Protein AF-A0A8B9QKL8-F1 (afdb_monomer_lite)

Organism: Apteryx owenii (NCBI:txid8824)

pLDDT: mean 83.06, std 21.08, range [29.33, 98.44]

Foldseek 3Di:
DDPVVVVVVVVVVVPDDDDDDPPPDDPPPPPPDADDQADLVLLLVVLLVVLVVVDDPVLSVVLVVLSVCCNVPLVVVLSVVVNVVCVVCVVDHFDDRNHNVRNVVSSQVSCVVVVHDGRVNCVRPSVVVVVQCQEAEDEDDDPVDPWDWDEDPDQNHKTWYWYDDPPDIDIDIHHNDVVVRVVVVVVVVLVVVQVVCVVVVHDRD

Sequence (205 aa):
PDSALLAKDWERRERSPGPSAARSRPFVYFCTSRLPIPKLEHTLKRYLAAQEPLLDDKQYRNTKRIAKEFEKGAGKRLHRELVELDEKNTHTSYISGNGFDRHLFALKHLAVSRGEPMPDFFLDTAYQKINHNIISTSTLQSPAVNLGGFGPVVSDGFGIGYHVSDNWLGCNATSYLDEELQEFLRCLEYSLNDIFDILEGRPLM

InterPro domains:
  IPR000542 Acyltransferase ChoActase/COT/CPT [PTHR22589] (96-199)
  IPR023213 Chloramphenicol acetyltransferase-like domain superfamily [G3DSA:3.30.559.10] (34-93)
  IPR023213 Chloramphenicol acetyltransferase-like domain superfamily [G3DSA:3.30.559.10] (94-203)
  IPR039551 Choline/Carnitine o-acyltransferase, domain 1 and 2 [PF00755] (95-189)

Secondary structure (DSSP, 8-state):
--HHHHHHHHHHHHT----------------PPPPPPPPHHHHHHHHHHHHTTTS-HHHHHHHHHHHHHHHHTHHHHHHHHHHHHHHH-TT-----TT-SHHHHHHHHHHHHHTTPPPPHHHHSHHHHHHT--SEEEEE---TT-S------SSTT-EEEEEEE-SS-EEEEEEES-HHHHHHHHHHHHHHHHHHHHHHTTPPP-

Structure (mmCIF, N/CA/C/O backbone):
data_AF-A0A8B9QKL8-F1
#
_entry.id   AF-A0A8B9QKL8-F1
#
loop_
_atom_site.group_PDB
_atom_site.id
_atom_site.type_symbol
_atom_site.label_atom_id
_atom_site.label_alt_id
_atom_site.label_comp_id
_atom_site.label_asym_id
_atom_site.label_entity_id
_atom_site.label_seq_id
_atom_site.pdbx_PDB_ins_code
_atom_site.Cartn_x
_atom_site.Cartn_y
_atom_site.Cartn_z
_atom_site.occupancy
_atom_site.B_iso_or_equiv
_atom_site.auth_seq_id
_atom_site.auth_comp_id
_atom_site.auth_asym_id
_atom_site.auth_atom_id
_atom_site.pdbx_PDB_model_num
ATOM 1 N N . PRO A 1 1 ? -35.217 -2.868 -10.648 1.00 39.19 1 PRO A N 1
ATOM 2 C CA . PRO A 1 1 ? -35.068 -2.353 -12.030 1.00 39.19 1 PRO A CA 1
ATOM 3 C C . PRO A 1 1 ? -33.882 -3.046 -12.702 1.00 39.19 1 PRO A C 1
ATOM 5 O O . PRO A 1 1 ? -32.788 -3.057 -12.151 1.00 39.19 1 PRO A O 1
ATOM 8 N N . ASP A 1 2 ? -34.173 -3.740 -13.793 1.00 34.69 2 ASP A N 1
ATOM 9 C CA . ASP A 1 2 ? -33.438 -4.904 -14.286 1.00 34.69 2 ASP A CA 1
ATOM 10 C C . ASP A 1 2 ? -32.097 -4.534 -14.952 1.00 34.69 2 ASP A C 1
ATOM 12 O O . ASP A 1 2 ? -32.063 -3.808 -15.949 1.00 34.69 2 ASP A O 1
ATOM 16 N N . SER A 1 3 ? -30.982 -5.024 -14.400 1.00 38.81 3 SER A N 1
ATOM 17 C CA . SER A 1 3 ? -29.610 -4.763 -14.873 1.00 38.81 3 SER A CA 1
ATOM 18 C C . SER A 1 3 ? -29.361 -5.269 -16.300 1.00 38.81 3 SER A C 1
ATOM 20 O O . SER A 1 3 ? -28.455 -4.787 -16.980 1.00 38.81 3 SER A O 1
ATOM 22 N N . ALA A 1 4 ? -30.210 -6.176 -16.788 1.00 36.94 4 ALA A N 1
ATOM 23 C CA . ALA A 1 4 ? -30.169 -6.695 -18.149 1.00 36.94 4 ALA A CA 1
ATOM 24 C C . ALA A 1 4 ? -30.621 -5.679 -19.220 1.00 36.94 4 ALA A C 1
ATOM 26 O O . ALA A 1 4 ? -30.232 -5.809 -20.383 1.00 36.94 4 ALA A O 1
ATOM 27 N N . LEU A 1 5 ? -31.414 -4.660 -18.859 1.00 39.31 5 LEU A N 1
ATOM 28 C CA . LEU A 1 5 ? -31.863 -3.625 -19.804 1.00 39.31 5 LEU A CA 1
ATOM 29 C C . LEU A 1 5 ? -30.766 -2.587 -20.086 1.00 39.31 5 LEU A C 1
ATOM 31 O O . LEU A 1 5 ? -30.599 -2.166 -21.227 1.00 39.31 5 LEU A O 1
ATOM 35 N N . LEU A 1 6 ? -29.961 -2.245 -19.075 1.00 40.38 6 LEU A N 1
ATOM 36 C CA . LEU A 1 6 ? -28.865 -1.274 -19.199 1.00 40.38 6 LEU A CA 1
ATOM 37 C C . LEU A 1 6 ? -27.708 -1.789 -20.069 1.00 40.38 6 LEU A C 1
ATOM 39 O O . LEU A 1 6 ? -27.120 -1.013 -20.818 1.00 40.38 6 LEU A O 1
ATOM 43 N N . ALA A 1 7 ? -27.411 -3.091 -20.012 1.00 41.31 7 ALA A N 1
ATOM 44 C CA . ALA A 1 7 ? -26.371 -3.703 -20.841 1.00 41.31 7 ALA A CA 1
ATOM 45 C C . ALA A 1 7 ? -26.756 -3.733 -22.333 1.00 41.31 7 ALA A C 1
ATOM 47 O O . ALA A 1 7 ? -25.928 -3.465 -23.201 1.00 41.31 7 ALA A O 1
ATOM 48 N N . LYS A 1 8 ? -28.037 -3.979 -22.640 1.00 34.59 8 LYS A N 1
ATOM 49 C CA . LYS A 1 8 ? -28.540 -4.031 -24.024 1.00 34.59 8 LYS A CA 1
ATOM 50 C C . LYS A 1 8 ? -28.665 -2.655 -24.682 1.00 34.59 8 LYS A C 1
ATOM 52 O O . LYS A 1 8 ? -28.553 -2.553 -25.903 1.00 34.59 8 LYS A O 1
ATOM 57 N N . ASP A 1 9 ? -28.887 -1.603 -23.896 1.00 38.81 9 ASP A N 1
ATOM 58 C CA . ASP A 1 9 ? -28.896 -0.223 -24.397 1.00 38.81 9 ASP A CA 1
ATOM 59 C C . ASP A 1 9 ? -27.487 0.307 -24.707 1.00 38.81 9 ASP A C 1
ATOM 61 O O . ASP A 1 9 ? -27.338 1.170 -25.576 1.00 38.81 9 ASP A O 1
ATOM 65 N N . TRP A 1 10 ? -26.457 -0.239 -24.051 1.00 38.94 10 TRP A N 1
ATOM 66 C CA . TRP A 1 10 ? -25.050 0.064 -24.328 1.00 38.94 10 TRP A CA 1
ATOM 67 C C . TRP A 1 10 ? -24.604 -0.466 -25.696 1.00 38.94 10 TRP A C 1
ATOM 69 O O . TRP A 1 10 ? -24.141 0.309 -26.532 1.00 38.94 10 TRP A O 1
ATOM 79 N N . GLU A 1 11 ? -24.836 -1.750 -25.981 1.00 38.47 11 GLU A N 1
ATOM 80 C CA . GLU A 1 11 ? -24.436 -2.370 -27.259 1.00 38.47 11 GLU A CA 1
ATOM 81 C C . GLU A 1 11 ? -25.140 -1.750 -28.478 1.00 38.47 11 GLU A C 1
ATOM 83 O O . GLU A 1 11 ? -24.593 -1.718 -29.583 1.00 38.47 11 GLU A O 1
ATOM 88 N N . ARG A 1 12 ? -26.357 -1.220 -28.296 1.00 34.47 12 ARG A N 1
ATOM 89 C CA . ARG A 1 12 ? -27.145 -0.630 -29.388 1.00 34.47 12 ARG A CA 1
ATOM 90 C C . ARG A 1 12 ? -26.611 0.736 -29.843 1.00 34.47 12 ARG A C 1
ATOM 92 O O . ARG A 1 12 ? -26.856 1.122 -30.985 1.00 34.47 12 ARG A O 1
ATOM 99 N N . ARG A 1 13 ? -25.882 1.466 -28.986 1.00 41.69 13 ARG A N 1
ATOM 100 C CA . ARG A 1 13 ? -25.367 2.815 -29.296 1.00 41.69 13 ARG A CA 1
ATOM 101 C C . ARG A 1 13 ? -24.046 2.819 -30.064 1.00 41.69 13 ARG A C 1
ATOM 103 O O . ARG A 1 13 ? -23.810 3.778 -30.791 1.00 41.69 13 ARG A O 1
ATOM 110 N N . GLU A 1 14 ? -23.234 1.767 -29.977 1.00 42.69 14 GLU A N 1
ATOM 111 C CA . GLU A 1 14 ? -21.942 1.713 -30.687 1.00 42.69 14 GLU A CA 1
ATOM 112 C C . GLU A 1 14 ? -22.047 1.306 -32.166 1.00 42.69 14 GLU A C 1
ATOM 114 O O . GLU A 1 14 ? -21.119 1.528 -32.937 1.00 42.69 14 GLU A O 1
ATOM 119 N N . ARG A 1 15 ? -23.185 0.758 -32.614 1.00 33.12 15 ARG A N 1
ATOM 120 C CA . ARG A 1 15 ? -23.344 0.247 -33.993 1.00 33.12 15 ARG A CA 1
ATOM 121 C C . ARG A 1 15 ? -23.910 1.230 -35.020 1.00 33.12 15 ARG A C 1
ATOM 123 O O . ARG A 1 15 ? -24.216 0.810 -36.131 1.00 33.12 15 ARG A O 1
ATOM 130 N N . SER A 1 16 ? -24.069 2.511 -34.698 1.00 29.33 16 SER A N 1
ATOM 131 C CA . SER A 1 16 ? -24.614 3.486 -35.659 1.00 29.33 16 SER A CA 1
ATOM 132 C C . SER A 1 16 ? -23.506 4.381 -36.230 1.00 29.33 16 SER A C 1
ATOM 134 O O . SER A 1 16 ? -23.050 5.276 -35.519 1.00 29.33 16 SER A O 1
ATOM 136 N N . PRO A 1 17 ? -23.070 4.200 -37.493 1.00 41.53 17 PRO A N 1
ATOM 137 C CA . PRO A 1 17 ? -22.130 5.115 -38.124 1.00 41.53 17 PRO A CA 1
ATOM 138 C C . PRO A 1 17 ? -22.898 6.304 -38.723 1.00 41.53 17 PRO A C 1
ATOM 140 O O . PRO A 1 17 ? -23.746 6.134 -39.598 1.00 41.53 17 PRO A O 1
ATOM 143 N N . GLY A 1 18 ? -22.607 7.520 -38.259 1.00 33.25 18 GLY A N 1
ATOM 144 C CA . GLY A 1 18 ? -23.146 8.766 -38.815 1.00 33.25 18 GLY A CA 1
ATOM 145 C C . GLY A 1 18 ? -22.207 9.951 -38.546 1.00 33.25 18 GLY A C 1
ATOM 146 O O . GLY A 1 18 ? -21.583 9.981 -37.485 1.00 33.25 18 GLY A O 1
ATOM 147 N N . PRO A 1 19 ? -22.039 10.896 -39.494 1.00 40.03 19 PRO A N 1
ATOM 148 C CA . PRO A 1 19 ? -20.842 11.730 -39.571 1.00 40.03 19 PRO A CA 1
ATOM 149 C C . PRO A 1 19 ? -20.922 13.034 -38.760 1.00 40.03 19 PRO A C 1
ATOM 151 O O . PRO A 1 19 ? -21.984 13.624 -38.603 1.00 40.03 19 PRO A O 1
ATOM 154 N N . SER A 1 20 ? -19.736 13.511 -38.360 1.00 42.94 20 SER A N 1
ATOM 155 C CA . SER A 1 20 ? -19.356 14.918 -38.138 1.00 42.94 20 SER A CA 1
ATOM 156 C C . SER A 1 20 ? -20.244 15.785 -37.230 1.00 42.94 20 SER A C 1
ATOM 158 O O . SER A 1 20 ? -21.180 16.440 -37.679 1.00 42.94 20 SER A O 1
ATOM 160 N N . ALA A 1 21 ? -19.839 15.901 -35.961 1.00 32.84 21 ALA A N 1
ATOM 161 C CA . ALA A 1 21 ? -19.767 17.178 -35.241 1.00 32.84 21 ALA A CA 1
ATOM 162 C C . ALA A 1 21 ? -19.044 16.951 -33.905 1.00 32.84 21 ALA A C 1
ATOM 164 O O . ALA A 1 21 ? -19.642 16.512 -32.921 1.00 32.84 21 ALA A O 1
ATOM 165 N N . ALA A 1 22 ? -17.748 17.264 -33.859 1.00 39.09 22 ALA A N 1
ATOM 166 C CA . ALA A 1 22 ? -16.988 17.337 -32.618 1.00 39.09 22 ALA A CA 1
ATOM 167 C C . ALA A 1 22 ? -17.506 18.514 -31.771 1.00 39.09 22 ALA A C 1
ATOM 169 O O . ALA A 1 22 ? -16.980 19.622 -31.817 1.00 39.09 22 ALA A O 1
ATOM 170 N N . ARG A 1 23 ? -18.574 18.288 -30.999 1.00 32.88 23 ARG A N 1
ATOM 171 C CA . ARG A 1 23 ? -18.867 19.122 -29.833 1.00 32.88 23 ARG A CA 1
ATOM 172 C C . ARG A 1 23 ? -17.973 18.631 -28.711 1.00 32.88 23 ARG A C 1
ATOM 174 O O . ARG A 1 23 ? -18.204 17.554 -28.165 1.00 32.88 23 ARG A O 1
ATOM 181 N N . SER A 1 24 ? -16.963 19.431 -28.393 1.00 43.09 24 SER A N 1
ATOM 182 C CA . SER A 1 24 ? -16.159 19.349 -27.180 1.00 43.09 24 SER A CA 1
ATOM 183 C C . SER A 1 24 ? -17.091 19.278 -25.972 1.00 43.09 24 SER A C 1
ATOM 185 O O . SER A 1 24 ? -17.612 20.280 -25.485 1.00 43.09 24 SER A O 1
ATOM 187 N N . ARG A 1 25 ? -17.354 18.055 -25.513 1.00 33.06 25 ARG A N 1
ATOM 188 C CA . ARG A 1 25 ? -17.958 17.833 -24.209 1.00 33.06 25 ARG A CA 1
ATOM 189 C C . ARG A 1 25 ? -16.842 18.056 -23.191 1.00 33.06 25 ARG A C 1
ATOM 191 O O . ARG A 1 25 ? -15.800 17.415 -23.331 1.00 33.06 25 ARG A O 1
ATOM 198 N N . PRO A 1 26 ? -17.010 18.960 -22.210 1.00 33.16 26 PRO A N 1
ATOM 199 C CA . PRO A 1 26 ? -16.051 19.063 -21.123 1.00 33.16 26 PRO A CA 1
ATOM 200 C C . PRO A 1 26 ? -15.908 17.686 -20.474 1.00 33.16 26 PRO A C 1
ATOM 202 O O . PRO A 1 26 ? -16.857 16.897 -20.468 1.00 33.16 26 PRO A O 1
ATOM 205 N N . PHE A 1 27 ? -14.711 17.398 -19.973 1.00 34.62 27 PHE A N 1
ATOM 206 C CA . PHE A 1 27 ? -14.382 16.192 -19.225 1.00 34.62 27 PHE A CA 1
ATOM 207 C C . PHE A 1 27 ? -15.209 16.184 -17.929 1.00 34.62 27 PHE A C 1
ATOM 209 O O . PHE A 1 27 ? -14.765 16.611 -16.868 1.00 34.62 27 PHE A O 1
ATOM 216 N N . VAL A 1 28 ? -16.481 15.803 -18.038 1.00 32.41 28 VAL A N 1
ATOM 217 C CA . VAL A 1 28 ? -17.362 15.597 -16.898 1.00 32.41 28 VAL A CA 1
ATOM 218 C C . VAL A 1 28 ? -16.870 14.312 -16.260 1.00 32.41 28 VAL A C 1
ATOM 220 O O . VAL A 1 28 ? -17.020 13.241 -16.848 1.00 32.41 28 VAL A O 1
ATOM 223 N N . TYR A 1 29 ? -16.253 14.433 -15.081 1.00 37.66 29 TYR A N 1
ATOM 224 C CA . TYR A 1 29 ? -16.040 13.313 -14.172 1.00 37.66 29 TYR A CA 1
ATOM 225 C C . TYR A 1 29 ? -17.333 12.498 -14.140 1.00 37.66 29 TYR A C 1
ATOM 227 O O . TYR A 1 29 ? -18.363 12.974 -13.660 1.00 37.66 29 TYR A O 1
ATOM 235 N N . PHE A 1 30 ? -17.300 11.297 -14.717 1.00 35.59 30 PHE A N 1
ATOM 236 C CA . PHE A 1 30 ? -18.396 10.354 -14.591 1.00 35.59 30 PHE A CA 1
ATOM 237 C C . PHE A 1 30 ? -18.599 10.134 -13.093 1.00 35.59 30 PHE A C 1
ATOM 239 O O . PHE A 1 30 ? -17.726 9.593 -12.415 1.00 35.59 30 PHE A O 1
ATOM 246 N N . CYS A 1 31 ? -19.730 10.613 -12.576 1.00 42.91 31 CYS A N 1
ATOM 247 C CA . CYS A 1 31 ? -20.192 10.294 -11.239 1.00 42.91 31 CYS A CA 1
ATOM 248 C C . CYS A 1 31 ? -20.401 8.778 -11.213 1.00 42.91 31 CYS A C 1
ATOM 250 O O . CYS A 1 31 ? -21.372 8.260 -11.769 1.00 42.91 31 CYS A O 1
ATOM 252 N N . THR A 1 32 ? -19.418 8.056 -10.685 1.00 52.38 32 THR A N 1
ATOM 253 C CA . THR A 1 32 ? -19.497 6.614 -10.507 1.00 52.38 32 THR A CA 1
ATOM 254 C C . THR A 1 32 ? -20.609 6.330 -9.501 1.00 52.38 32 THR A C 1
ATOM 256 O O . THR A 1 32 ? -20.764 7.027 -8.499 1.00 52.38 32 THR A O 1
ATOM 259 N N . SER A 1 33 ? -21.434 5.325 -9.789 1.00 59.84 33 SER A N 1
ATOM 260 C CA . SER A 1 33 ? -22.467 4.837 -8.873 1.00 59.84 33 SER A CA 1
ATOM 261 C C . SER A 1 33 ? -21.895 4.643 -7.465 1.00 59.84 33 SER A C 1
ATOM 263 O O . SER A 1 33 ? -20.821 4.051 -7.329 1.00 59.84 33 SER A O 1
ATOM 265 N N . ARG A 1 34 ? -22.611 5.111 -6.433 1.00 68.69 34 ARG A N 1
ATOM 266 C CA . ARG A 1 34 ? -22.182 4.990 -5.033 1.00 68.69 34 ARG A CA 1
ATOM 267 C C . ARG A 1 34 ? -21.860 3.537 -4.692 1.00 68.69 34 ARG A C 1
ATOM 269 O O . ARG A 1 34 ? -22.699 2.656 -4.878 1.00 68.69 34 ARG A O 1
ATOM 276 N N . LEU A 1 35 ? -20.646 3.298 -4.208 1.00 77.31 35 LEU A N 1
ATOM 277 C CA . LEU A 1 35 ? -20.201 1.969 -3.803 1.00 77.31 35 LEU A CA 1
ATOM 278 C C . LEU A 1 35 ? -20.450 1.773 -2.301 1.00 77.31 35 LEU A C 1
ATOM 280 O O . LEU A 1 35 ? -20.201 2.696 -1.525 1.00 77.31 35 LEU A O 1
ATOM 284 N N . PRO A 1 36 ? -20.954 0.600 -1.877 1.00 82.25 36 PRO A N 1
ATOM 285 C CA . PRO A 1 36 ? -21.216 0.339 -0.470 1.00 82.25 36 PRO A CA 1
ATOM 286 C C . PRO A 1 36 ? -19.909 0.188 0.308 1.00 82.25 36 PRO A C 1
ATOM 288 O O . PRO A 1 36 ? -18.926 -0.362 -0.200 1.00 82.25 36 PRO A O 1
ATOM 291 N N . ILE A 1 37 ? -19.928 0.594 1.578 1.00 88.31 37 ILE A N 1
ATOM 292 C CA . ILE A 1 37 ? -18.819 0.329 2.495 1.00 88.31 37 ILE A CA 1
ATOM 293 C C . ILE A 1 37 ? -18.674 -1.195 2.657 1.00 88.31 37 ILE A C 1
ATOM 295 O O . ILE A 1 37 ? -19.642 -1.876 3.011 1.00 88.31 37 ILE A O 1
ATOM 299 N N . PRO A 1 38 ? -17.485 -1.768 2.399 1.00 91.00 38 PRO A N 1
ATOM 300 C CA . PRO A 1 38 ? -17.257 -3.189 2.571 1.00 91.00 38 PRO A CA 1
ATOM 301 C C . PRO A 1 38 ? -17.280 -3.545 4.055 1.00 91.00 38 PRO A C 1
ATOM 303 O O . PRO A 1 38 ? -16.796 -2.798 4.903 1.00 91.00 38 PRO A O 1
ATOM 306 N N . LYS A 1 39 ? -17.778 -4.742 4.363 1.00 93.38 39 LYS A N 1
ATOM 307 C CA . LYS A 1 39 ? -17.722 -5.302 5.715 1.00 93.38 39 LYS A CA 1
ATOM 308 C C . LYS A 1 39 ? -16.287 -5.286 6.260 1.00 93.38 39 LYS A C 1
ATOM 310 O O . LYS A 1 39 ? -15.330 -5.581 5.527 1.00 93.38 39 LYS A O 1
ATOM 315 N N . LEU A 1 40 ? -16.136 -4.966 7.545 1.00 95.31 40 LEU A N 1
ATOM 316 C CA . LEU A 1 40 ? -14.830 -4.914 8.205 1.00 95.31 40 LEU A CA 1
ATOM 317 C C . LEU A 1 40 ? -14.090 -6.256 8.100 1.00 95.31 40 LEU A C 1
ATOM 319 O O . LEU A 1 40 ? -12.906 -6.285 7.775 1.00 95.31 40 LEU A O 1
ATOM 323 N N . GLU A 1 41 ? -14.799 -7.369 8.264 1.00 96.19 41 GLU A N 1
ATOM 324 C CA . GLU A 1 41 ? -14.234 -8.720 8.221 1.00 96.19 41 GLU A CA 1
ATOM 325 C C . GLU A 1 41 ? -13.630 -9.031 6.844 1.00 96.19 41 GLU A C 1
ATOM 327 O O . GLU A 1 41 ? -12.541 -9.595 6.732 1.00 96.19 41 GLU A O 1
ATOM 332 N N . HIS A 1 42 ? -14.303 -8.607 5.769 1.00 94.88 42 HIS A N 1
ATOM 333 C CA . HIS A 1 42 ? -13.799 -8.776 4.402 1.00 94.88 42 HIS A CA 1
ATOM 334 C C . HIS A 1 42 ? -12.558 -7.917 4.148 1.00 94.88 42 HIS A C 1
ATOM 336 O O . HIS A 1 42 ? -11.634 -8.346 3.458 1.00 94.88 42 HIS A O 1
ATOM 342 N N . THR A 1 43 ? -12.531 -6.717 4.724 1.00 95.50 43 THR A N 1
ATOM 343 C CA . THR A 1 43 ? -11.402 -5.785 4.629 1.00 95.50 43 THR A CA 1
ATOM 344 C C . THR A 1 43 ? -10.167 -6.373 5.300 1.00 95.50 43 THR A C 1
ATOM 346 O O . THR A 1 43 ? -9.112 -6.460 4.676 1.00 95.50 43 THR A O 1
ATOM 349 N N . LEU A 1 44 ? -10.312 -6.865 6.533 1.00 97.62 44 LEU A N 1
ATOM 350 C CA . LEU A 1 44 ? -9.216 -7.474 7.284 1.00 97.62 44 LEU A CA 1
ATOM 351 C C . LEU A 1 44 ? -8.751 -8.795 6.670 1.00 97.62 44 LEU A C 1
ATOM 353 O O . LEU A 1 44 ? -7.553 -9.062 6.644 1.00 97.62 44 LEU A O 1
ATOM 357 N N . LYS A 1 45 ? -9.663 -9.595 6.105 1.00 96.94 45 LYS A N 1
ATOM 358 C CA . LYS A 1 45 ? -9.293 -10.808 5.363 1.00 96.94 45 LYS A CA 1
ATOM 359 C C . LYS A 1 45 ? -8.391 -10.487 4.168 1.00 96.94 45 LYS A C 1
ATOM 361 O O . LYS A 1 45 ? -7.383 -11.160 3.981 1.00 96.94 45 LYS A O 1
ATOM 366 N N . ARG A 1 46 ? -8.740 -9.472 3.371 1.00 96.62 46 ARG A N 1
ATOM 367 C CA . ARG A 1 46 ? -7.935 -9.046 2.210 1.00 96.62 46 ARG A CA 1
ATOM 368 C C . ARG A 1 46 ? -6.601 -8.443 2.635 1.00 96.62 46 ARG A C 1
ATOM 370 O O . ARG A 1 46 ? -5.585 -8.786 2.046 1.00 96.62 46 ARG A O 1
ATOM 377 N N . TYR A 1 47 ? -6.605 -7.622 3.684 1.00 97.56 47 TYR A N 1
ATOM 378 C CA . TYR A 1 47 ? -5.383 -7.093 4.285 1.00 97.56 47 TYR A CA 1
ATOM 379 C C . TYR A 1 47 ? -4.435 -8.223 4.708 1.00 97.56 47 TYR A C 1
ATOM 381 O O . TYR A 1 47 ? -3.279 -8.233 4.310 1.00 97.56 47 TYR A O 1
ATOM 389 N N . LEU A 1 48 ? -4.927 -9.226 5.443 1.00 97.88 48 LEU A N 1
ATOM 390 C CA . LEU A 1 48 ? -4.104 -10.362 5.864 1.00 97.88 48 LEU A CA 1
ATOM 391 C C . LEU A 1 48 ? -3.619 -11.206 4.679 1.00 97.88 48 LEU A C 1
ATOM 393 O O . LEU A 1 48 ? -2.484 -11.658 4.703 1.00 97.88 48 LEU A O 1
ATOM 397 N N . ALA A 1 49 ? -4.429 -11.395 3.637 1.00 96.94 49 ALA A N 1
ATOM 398 C CA . ALA A 1 49 ? -3.983 -12.093 2.429 1.00 96.94 49 ALA A CA 1
ATOM 399 C C . ALA A 1 49 ? -2.850 -11.338 1.708 1.00 96.94 49 ALA A C 1
ATOM 401 O O . ALA A 1 49 ? -1.915 -11.959 1.218 1.00 96.94 49 ALA A O 1
ATOM 402 N N . ALA A 1 50 ? -2.901 -10.003 1.681 1.00 96.00 50 ALA A N 1
ATOM 403 C CA . ALA A 1 50 ? -1.844 -9.180 1.095 1.00 96.00 50 ALA A CA 1
ATOM 404 C C . ALA A 1 50 ? -0.560 -9.152 1.947 1.00 96.00 50 ALA A C 1
ATOM 406 O O . ALA A 1 50 ? 0.528 -8.978 1.410 1.00 96.00 50 ALA A O 1
ATOM 407 N N . GLN A 1 51 ? -0.676 -9.343 3.264 1.00 96.75 51 GLN A N 1
ATOM 408 C CA . GLN A 1 51 ? 0.464 -9.401 4.186 1.00 96.75 51 GLN A CA 1
ATOM 409 C C . GLN A 1 51 ? 1.197 -10.745 4.166 1.00 96.75 51 GLN A C 1
ATOM 411 O O . GLN A 1 51 ? 2.394 -10.789 4.426 1.00 96.75 51 GLN A O 1
ATOM 416 N N . GLU A 1 52 ? 0.492 -11.840 3.881 1.00 94.50 52 GLU A N 1
ATOM 417 C CA . GLU A 1 52 ? 1.040 -13.201 3.916 1.00 94.50 52 GLU A CA 1
ATOM 418 C C . GLU A 1 52 ? 2.330 -13.385 3.092 1.00 94.50 52 GLU A C 1
ATOM 420 O O . GLU A 1 52 ? 3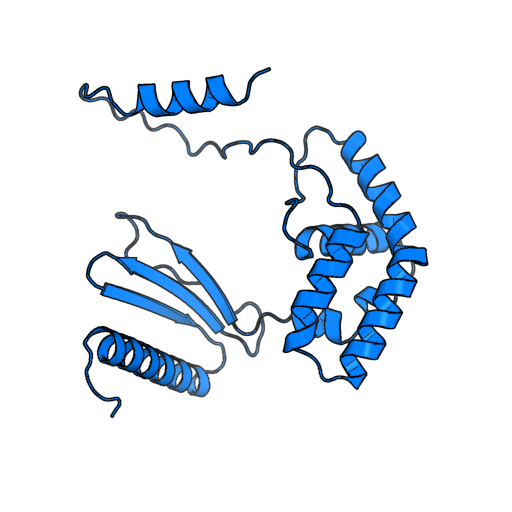.287 -13.916 3.649 1.00 94.50 52 GLU A O 1
ATOM 425 N N . PRO A 1 53 ? 2.448 -12.892 1.841 1.00 96.00 53 PRO A N 1
ATOM 426 C CA . PRO A 1 53 ? 3.704 -12.993 1.092 1.00 96.00 53 PRO A CA 1
ATOM 427 C C . PRO A 1 53 ? 4.785 -11.983 1.524 1.00 96.00 53 PRO A C 1
ATOM 429 O O . PRO A 1 53 ? 5.928 -12.098 1.091 1.00 96.00 53 PRO A O 1
ATOM 432 N N . LEU A 1 54 ? 4.448 -10.969 2.331 1.00 93.31 54 LEU A N 1
ATOM 433 C CA . LEU A 1 54 ? 5.351 -9.862 2.687 1.00 93.31 54 LEU A CA 1
ATOM 434 C C . LEU A 1 54 ? 6.044 -10.035 4.045 1.00 93.31 54 LEU A C 1
ATOM 436 O O . LEU A 1 54 ? 6.981 -9.282 4.352 1.00 93.31 54 LEU A O 1
ATOM 440 N N . LEU A 1 55 ? 5.551 -10.954 4.874 1.00 95.94 55 LEU A N 1
ATOM 441 C CA . LEU A 1 55 ? 5.934 -11.120 6.273 1.00 95.94 55 LEU A CA 1
ATOM 442 C C . LEU A 1 55 ? 6.448 -12.532 6.545 1.00 95.94 55 LEU A C 1
ATOM 444 O O . LEU A 1 55 ? 5.991 -13.498 5.943 1.00 95.94 55 LEU A O 1
ATOM 448 N N . ASP A 1 56 ? 7.346 -12.658 7.521 1.00 96.88 56 ASP A N 1
ATOM 449 C CA . ASP A 1 56 ? 7.688 -13.969 8.074 1.00 96.88 56 ASP A CA 1
ATOM 450 C C . ASP A 1 56 ? 6.554 -14.534 8.957 1.00 96.88 56 ASP A C 1
ATOM 452 O O . ASP A 1 56 ? 5.658 -13.814 9.408 1.00 96.88 56 ASP A O 1
ATOM 456 N N . ASP A 1 57 ? 6.612 -15.831 9.272 1.00 96.94 57 ASP A N 1
ATOM 457 C CA . ASP A 1 57 ? 5.591 -16.515 10.075 1.00 96.94 57 ASP A CA 1
ATOM 458 C C . ASP A 1 57 ? 5.331 -15.863 11.443 1.00 96.94 57 ASP A C 1
ATOM 460 O O . ASP A 1 57 ? 4.205 -15.871 11.954 1.00 96.94 57 ASP A O 1
ATOM 464 N N . LYS A 1 58 ? 6.372 -15.337 12.099 1.00 96.88 58 LYS A N 1
ATOM 465 C CA . LYS A 1 58 ? 6.256 -14.741 13.435 1.00 96.88 58 LYS A CA 1
ATOM 466 C C . LYS A 1 58 ? 5.581 -13.375 13.344 1.00 96.88 58 LYS A C 1
ATOM 468 O O . LYS A 1 58 ? 4.670 -13.109 14.134 1.00 96.88 58 LYS A O 1
ATOM 473 N N . GLN A 1 59 ? 6.001 -12.550 12.390 1.00 97.12 59 GLN A N 1
ATOM 474 C CA . GLN A 1 59 ? 5.396 -11.264 12.061 1.00 97.12 59 GLN A CA 1
ATOM 475 C C . GLN A 1 59 ? 3.929 -11.456 11.682 1.00 97.12 59 GLN A C 1
ATOM 477 O O . GLN A 1 59 ? 3.051 -10.862 12.308 1.00 97.12 59 GLN A O 1
ATOM 482 N N . TYR A 1 60 ? 3.649 -12.379 10.762 1.00 98.06 60 TYR A N 1
ATOM 483 C CA . TYR A 1 60 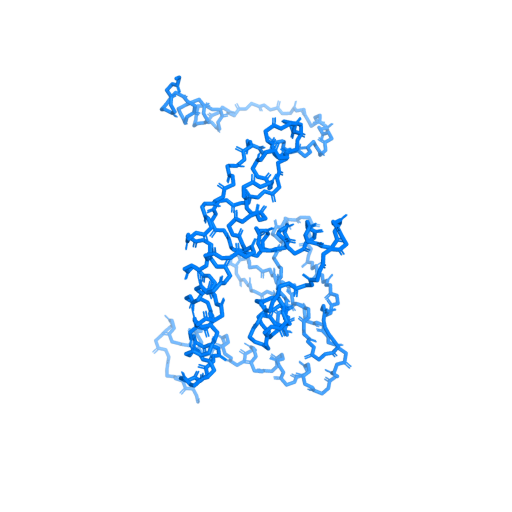? 2.299 -12.670 10.301 1.00 98.06 60 TYR A CA 1
ATOM 484 C C . TYR A 1 60 ? 1.376 -13.118 11.441 1.00 98.06 60 TYR A C 1
ATOM 486 O O . TYR A 1 60 ? 0.251 -12.627 11.565 1.00 98.06 60 TYR A O 1
ATOM 494 N N . ARG A 1 61 ? 1.845 -13.998 12.341 1.00 97.94 61 ARG A N 1
ATOM 495 C CA . ARG A 1 61 ? 1.078 -14.393 13.540 1.00 97.94 61 ARG A CA 1
ATOM 496 C C . ARG A 1 61 ? 0.734 -13.197 14.428 1.00 97.94 61 ARG A C 1
ATOM 498 O O . ARG A 1 61 ? -0.397 -13.122 14.916 1.00 97.94 61 ARG A O 1
ATOM 505 N N . ASN A 1 62 ? 1.675 -12.276 14.637 1.00 97.94 62 ASN A N 1
ATOM 506 C CA . ASN A 1 62 ? 1.430 -11.071 15.428 1.00 97.94 62 ASN A CA 1
ATOM 507 C C . ASN A 1 62 ? 0.425 -10.136 14.739 1.00 97.94 62 ASN A C 1
ATOM 509 O O . ASN A 1 62 ? -0.577 -9.773 15.353 1.00 97.94 62 ASN A O 1
ATOM 513 N N . THR A 1 63 ? 0.621 -9.830 13.456 1.00 98.00 63 THR A N 1
ATOM 514 C CA . THR A 1 63 ? -0.297 -8.995 12.666 1.00 98.00 63 THR A CA 1
ATOM 515 C C . THR A 1 63 ? -1.704 -9.593 12.625 1.00 98.00 63 THR A C 1
ATOM 517 O O . THR A 1 63 ? -2.692 -8.883 12.799 1.00 98.00 63 THR A O 1
ATOM 520 N N . LYS A 1 64 ? -1.830 -10.920 12.503 1.00 98.25 64 LYS A N 1
ATOM 521 C CA . LYS A 1 64 ? -3.120 -11.626 12.566 1.00 98.25 64 LYS A CA 1
ATOM 522 C C . LYS A 1 64 ? -3.798 -11.508 13.932 1.00 98.25 64 LYS A C 1
ATOM 524 O O . LYS A 1 64 ? -5.024 -11.409 13.991 1.00 98.25 64 LYS A O 1
ATOM 529 N N . ARG A 1 65 ? -3.033 -11.526 15.028 1.00 98.44 65 ARG A N 1
ATOM 530 C CA . ARG A 1 65 ? -3.558 -11.286 16.383 1.00 98.44 65 ARG A CA 1
ATOM 531 C C . ARG A 1 65 ? -4.073 -9.849 16.512 1.00 98.44 65 ARG A C 1
ATOM 533 O O . ARG A 1 65 ? -5.229 -9.672 16.886 1.00 98.44 65 ARG A O 1
ATOM 540 N N . ILE A 1 66 ? -3.265 -8.862 16.122 1.00 98.38 66 ILE A N 1
ATOM 541 C CA . ILE A 1 66 ? -3.625 -7.436 16.170 1.00 98.38 66 ILE A CA 1
ATOM 542 C C . ILE A 1 66 ? -4.860 -7.154 15.301 1.00 98.38 66 ILE A C 1
ATOM 544 O O . ILE A 1 66 ? -5.786 -6.479 15.743 1.00 98.38 66 ILE A O 1
ATOM 548 N N . ALA A 1 67 ? -4.937 -7.729 14.097 1.00 98.31 67 ALA A N 1
ATOM 549 C CA . ALA A 1 67 ? -6.101 -7.597 13.222 1.00 98.31 67 ALA A CA 1
ATOM 550 C C . ALA A 1 67 ? -7.385 -8.137 13.874 1.00 98.31 67 ALA A C 1
ATOM 552 O O . ALA A 1 67 ? -8.422 -7.484 13.802 1.00 98.31 67 ALA A O 1
ATOM 553 N N . LYS A 1 68 ? -7.322 -9.285 14.565 1.00 98.19 68 LYS A N 1
ATOM 554 C CA . LYS A 1 68 ? -8.471 -9.845 15.302 1.00 98.19 68 LYS A CA 1
ATOM 555 C C . LYS A 1 68 ? -8.883 -8.990 16.502 1.00 98.19 68 LYS A C 1
ATOM 557 O O . LYS A 1 68 ? -10.072 -8.883 16.799 1.00 98.19 68 LYS A O 1
ATOM 562 N N . GLU A 1 69 ? -7.919 -8.420 17.219 1.00 98.19 69 GLU A N 1
ATOM 563 C CA . GLU A 1 69 ? -8.185 -7.495 18.328 1.00 98.19 69 GLU A CA 1
ATOM 564 C C . GLU A 1 69 ? -8.843 -6.211 17.811 1.00 98.19 69 GLU A C 1
ATOM 566 O O . GLU A 1 69 ? -9.848 -5.764 18.363 1.00 98.19 69 GLU A O 1
ATOM 571 N N . PHE A 1 70 ? -8.358 -5.680 16.688 1.00 98.38 70 PHE A N 1
ATOM 572 C CA . PHE A 1 70 ? -8.949 -4.532 16.010 1.00 98.38 70 PHE A CA 1
ATOM 573 C C . PHE A 1 70 ? -10.371 -4.814 15.514 1.00 98.38 70 PHE A C 1
ATOM 575 O O . PHE A 1 70 ? -11.268 -4.010 15.763 1.00 98.38 70 PHE A O 1
ATOM 582 N N . GLU A 1 71 ? -10.600 -5.972 14.888 1.00 98.00 71 GLU A N 1
ATOM 583 C CA . GLU A 1 71 ? -11.919 -6.422 14.424 1.00 98.00 71 GLU A CA 1
ATOM 584 C C . GLU A 1 71 ? -12.954 -6.448 15.550 1.00 98.00 71 GLU A C 1
ATOM 586 O O . GLU A 1 71 ? -14.098 -6.059 15.348 1.00 98.00 71 GLU A O 1
ATOM 591 N N . LYS A 1 72 ? -12.563 -6.894 16.750 1.00 97.00 72 LYS A N 1
ATOM 592 C CA . LYS A 1 72 ? -13.465 -6.992 17.908 1.00 97.00 72 LYS A CA 1
ATOM 593 C C . LYS A 1 72 ? -13.565 -5.696 18.713 1.00 97.00 72 LYS A C 1
ATOM 595 O O . LYS A 1 72 ? -14.572 -5.488 19.388 1.00 97.00 72 LYS A O 1
ATOM 600 N N . GLY A 1 73 ? -12.531 -4.862 18.662 1.00 96.38 73 GLY A N 1
ATOM 601 C CA . GLY A 1 73 ? -12.393 -3.635 19.438 1.00 96.38 73 GLY A CA 1
ATOM 602 C C . GLY A 1 73 ? -12.633 -2.379 18.605 1.00 96.38 73 GLY A C 1
ATOM 603 O O . GLY A 1 73 ? -13.738 -2.133 18.113 1.00 96.38 73 GLY A O 1
ATOM 604 N N . ALA A 1 74 ? -11.589 -1.552 18.484 1.00 96.69 74 ALA A N 1
ATOM 605 C CA . ALA A 1 74 ? -11.672 -0.222 17.879 1.00 96.69 74 ALA A CA 1
ATOM 606 C C . ALA A 1 74 ? -12.188 -0.244 16.431 1.00 96.69 74 ALA A C 1
ATOM 608 O O . ALA A 1 74 ? -13.004 0.600 16.069 1.00 96.69 74 ALA A O 1
ATOM 609 N N . GLY A 1 75 ? -11.788 -1.231 15.627 1.00 97.19 75 GLY A N 1
ATOM 610 C CA . GLY A 1 75 ? -12.198 -1.353 14.231 1.00 97.19 75 GLY A CA 1
ATOM 611 C C . GLY A 1 75 ? -13.706 -1.493 14.066 1.00 97.19 75 GLY A C 1
ATOM 612 O O . GLY A 1 75 ? -14.287 -0.798 13.237 1.00 97.19 75 GLY A O 1
ATOM 613 N N . LYS A 1 76 ? -14.373 -2.309 14.894 1.00 97.25 76 LYS A N 1
ATOM 614 C CA . LYS A 1 76 ? -15.840 -2.459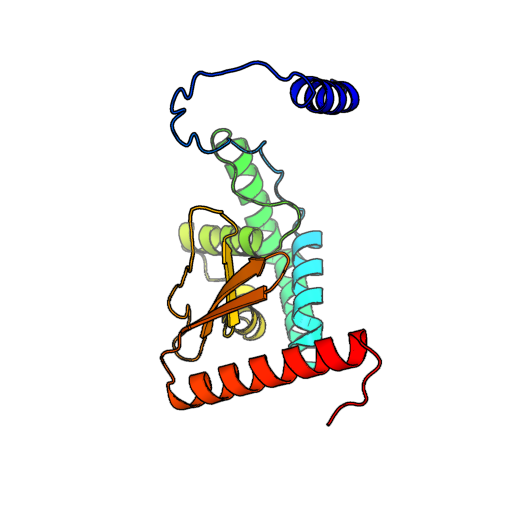 14.855 1.00 97.25 76 LYS A CA 1
ATOM 615 C C . LYS A 1 76 ? -16.565 -1.155 15.159 1.00 97.25 76 LYS A C 1
ATOM 617 O O . LYS A 1 76 ? -17.552 -0.827 14.503 1.00 97.25 76 LYS A O 1
ATOM 622 N N . ARG A 1 77 ? -16.085 -0.420 16.166 1.00 96.62 77 ARG A N 1
ATOM 623 C CA . ARG A 1 77 ? -16.661 0.871 16.555 1.00 96.62 77 ARG A CA 1
ATOM 624 C C . ARG A 1 77 ? -16.477 1.909 15.447 1.00 96.62 77 ARG A C 1
ATOM 626 O O . ARG A 1 77 ? -17.468 2.508 15.043 1.00 96.62 77 ARG A O 1
ATOM 633 N N . LEU A 1 78 ? -15.252 2.059 14.935 1.00 96.75 78 LEU A N 1
ATOM 634 C CA . LEU A 1 78 ? -14.929 2.984 13.844 1.00 96.75 78 LEU A CA 1
ATOM 635 C C . LEU A 1 78 ? -15.704 2.641 12.566 1.00 96.75 78 LEU A C 1
ATOM 637 O O . LEU A 1 78 ? -16.203 3.534 11.893 1.00 96.75 78 LEU A O 1
ATOM 641 N N . HIS A 1 79 ? -15.856 1.354 12.244 1.00 95.94 79 HIS A N 1
ATOM 642 C CA . HIS A 1 79 ? -16.608 0.915 11.070 1.00 95.94 79 HIS A CA 1
ATOM 643 C C . HIS A 1 79 ? -18.096 1.253 11.176 1.00 95.94 79 HIS A C 1
ATOM 645 O O . HIS A 1 79 ? -18.664 1.778 10.224 1.00 95.94 79 HIS A O 1
ATOM 651 N N . ARG A 1 80 ? -18.724 1.009 12.334 1.00 96.25 80 ARG A N 1
ATOM 652 C CA . ARG A 1 80 ? -20.125 1.394 12.561 1.00 96.25 80 ARG A CA 1
ATOM 653 C C . ARG A 1 80 ? -20.321 2.896 12.368 1.00 96.25 80 ARG A C 1
ATOM 655 O O . ARG A 1 80 ? -21.237 3.310 11.671 1.00 96.25 80 ARG A O 1
ATOM 662 N N . GLU A 1 81 ? -19.437 3.697 12.946 1.00 94.62 81 GLU A N 1
ATOM 663 C CA . GLU A 1 81 ? -19.505 5.149 12.818 1.00 94.62 81 GLU A CA 1
ATOM 664 C C . GLU A 1 81 ? -19.274 5.624 11.376 1.00 94.62 81 GLU A C 1
ATOM 666 O O . GLU A 1 81 ? -19.974 6.511 10.896 1.00 94.62 81 GLU A O 1
ATOM 671 N N . LEU A 1 82 ? -18.336 5.007 10.653 1.00 92.75 82 LEU A N 1
ATOM 672 C CA . LEU A 1 82 ? -18.108 5.294 9.239 1.00 92.75 82 LEU A CA 1
ATOM 673 C C . LEU A 1 82 ? -19.366 5.026 8.397 1.00 92.75 82 LEU A C 1
ATOM 675 O O . LEU A 1 82 ? -19.681 5.823 7.516 1.00 92.75 82 LEU A O 1
ATOM 679 N N . VAL A 1 83 ? -20.101 3.949 8.694 1.00 92.38 83 VAL A N 1
ATOM 680 C CA . VAL A 1 83 ? -21.388 3.639 8.050 1.00 92.38 83 VAL A CA 1
ATOM 681 C C . VAL A 1 83 ? -22.442 4.698 8.371 1.00 92.38 83 VAL A C 1
ATOM 683 O O . VAL A 1 83 ? -23.074 5.215 7.456 1.00 92.38 83 VAL A O 1
ATOM 686 N N . GLU A 1 84 ? -22.574 5.106 9.635 1.00 92.69 84 GLU A N 1
ATOM 687 C CA . GLU A 1 84 ? -23.501 6.180 10.025 1.00 92.69 84 GLU A CA 1
ATOM 688 C C . GLU A 1 84 ? -23.165 7.524 9.348 1.00 92.69 84 GLU A C 1
ATOM 690 O O . GLU A 1 84 ? -24.058 8.307 9.014 1.00 92.69 84 GLU A O 1
ATOM 695 N N . LEU A 1 85 ? -21.876 7.821 9.148 1.00 90.44 85 LEU A N 1
ATOM 696 C CA . LEU A 1 85 ? -21.433 9.021 8.436 1.00 90.44 85 LEU A CA 1
ATOM 697 C C . LEU A 1 85 ? -21.738 8.941 6.938 1.00 90.44 85 LEU A C 1
ATOM 699 O O . LEU A 1 85 ? -22.182 9.935 6.367 1.00 90.44 85 LEU A O 1
ATOM 703 N N . ASP A 1 86 ? -21.528 7.789 6.308 1.00 87.69 86 ASP A N 1
ATOM 704 C CA . ASP A 1 86 ? -21.857 7.559 4.899 1.00 87.69 86 ASP A CA 1
ATOM 705 C C . ASP A 1 86 ? -23.371 7.671 4.655 1.00 87.69 86 ASP A C 1
ATOM 707 O O . ASP A 1 86 ? -23.809 8.336 3.714 1.00 87.69 86 ASP A O 1
ATOM 711 N N . GLU A 1 87 ? -24.201 7.120 5.543 1.00 87.44 87 GLU A N 1
ATOM 712 C CA . GLU A 1 87 ? -25.664 7.257 5.486 1.00 87.44 87 GLU A CA 1
ATOM 713 C C . GLU A 1 87 ? -26.118 8.724 5.524 1.00 87.44 87 GLU A C 1
ATOM 715 O O . GLU A 1 87 ? -27.013 9.114 4.773 1.00 87.44 87 GLU A O 1
ATOM 720 N N . LYS A 1 88 ? -25.469 9.559 6.347 1.00 89.50 88 LYS A N 1
ATOM 721 C CA . LYS A 1 88 ? -25.774 10.997 6.461 1.00 89.50 88 LYS A CA 1
ATOM 722 C C . LYS A 1 88 ? -25.231 11.826 5.296 1.00 89.50 88 LYS A C 1
ATOM 724 O O . LYS A 1 88 ? -25.788 12.877 4.986 1.00 89.50 88 LYS A O 1
ATOM 729 N N . ASN A 1 89 ? -24.158 11.379 4.646 1.00 84.69 89 ASN A N 1
ATOM 730 C CA . ASN A 1 89 ? -23.471 12.118 3.587 1.00 84.69 89 ASN A CA 1
ATOM 731 C C . ASN A 1 89 ? -23.690 11.468 2.218 1.00 84.69 89 ASN A C 1
ATOM 733 O O . ASN A 1 89 ? -22.757 11.051 1.545 1.00 84.69 89 ASN A O 1
ATOM 737 N N . THR A 1 90 ? -24.940 11.435 1.754 1.00 75.38 90 THR A N 1
ATOM 738 C CA . THR A 1 90 ? -25.309 10.717 0.520 1.00 75.38 90 THR A CA 1
ATOM 739 C C . THR A 1 90 ? -24.762 11.314 -0.779 1.00 75.38 90 THR A C 1
ATOM 741 O O . THR A 1 90 ? -24.915 10.711 -1.839 1.00 75.38 90 THR A O 1
ATOM 744 N N . HIS A 1 91 ? -24.171 12.505 -0.709 1.00 75.69 91 HIS A N 1
ATOM 745 C CA . HIS A 1 91 ? -23.581 13.224 -1.836 1.00 75.69 91 HIS A CA 1
ATOM 746 C C . HIS A 1 91 ? -22.114 12.839 -2.088 1.00 75.69 91 HIS A C 1
ATOM 748 O O . HIS A 1 91 ? -21.510 13.342 -3.034 1.00 75.69 91 HIS A O 1
ATOM 754 N N . THR A 1 92 ? -21.538 11.961 -1.261 1.00 67.75 92 THR A N 1
ATOM 755 C CA . THR A 1 92 ? -20.163 11.477 -1.392 1.00 67.75 92 THR A CA 1
ATOM 756 C C . THR A 1 92 ? -20.117 9.970 -1.663 1.00 67.75 92 THR A C 1
ATOM 758 O O . THR A 1 92 ? -21.044 9.228 -1.348 1.00 67.75 92 THR A O 1
ATOM 761 N N . SER A 1 93 ? -19.051 9.506 -2.319 1.00 62.41 93 SER A N 1
ATOM 762 C CA . SER A 1 93 ? -18.815 8.085 -2.609 1.00 62.41 93 SER A CA 1
ATOM 763 C C . SER A 1 93 ? -17.313 7.854 -2.710 1.00 62.41 93 SER A C 1
ATOM 765 O O . SER A 1 93 ? -16.693 8.311 -3.669 1.00 62.41 93 SER A O 1
ATOM 767 N N . TYR A 1 94 ? -16.709 7.186 -1.722 1.00 60.34 94 TYR A N 1
ATOM 768 C CA . TYR A 1 94 ? -15.241 7.108 -1.646 1.00 60.34 94 TYR A CA 1
ATOM 769 C C . TYR A 1 94 ? -14.659 5.737 -1.284 1.00 60.34 94 TYR A C 1
ATOM 771 O O . TYR A 1 94 ? -13.443 5.629 -1.123 1.00 60.34 94 TYR A O 1
ATOM 779 N N . ILE A 1 95 ? -15.464 4.675 -1.176 1.00 62.22 95 ILE A N 1
ATOM 780 C CA . ILE A 1 95 ? -14.945 3.363 -0.765 1.00 62.22 95 ILE A CA 1
ATOM 781 C C . ILE A 1 95 ? -15.264 2.306 -1.820 1.00 62.22 95 ILE A C 1
ATOM 783 O O . ILE A 1 95 ? -16.412 1.947 -2.050 1.00 62.22 95 ILE A O 1
ATOM 787 N N . SER A 1 96 ? -14.221 1.802 -2.482 1.00 61.41 96 SER A N 1
ATOM 788 C CA . SER A 1 96 ? -14.336 0.713 -3.447 1.00 61.41 96 SER A CA 1
ATOM 789 C C . SER A 1 96 ? -14.530 -0.623 -2.724 1.00 61.41 96 SER A C 1
ATOM 791 O O . SER A 1 96 ? -13.715 -1.021 -1.896 1.00 61.41 96 SER A O 1
ATOM 793 N N . GLY A 1 97 ? -15.600 -1.355 -3.056 1.00 62.72 97 GLY A N 1
ATOM 794 C CA . GLY A 1 97 ? -15.988 -2.590 -2.352 1.00 62.72 97 GLY A CA 1
ATOM 795 C C . GLY A 1 97 ? -14.976 -3.748 -2.416 1.00 62.72 97 GLY A C 1
ATOM 796 O O . GLY A 1 97 ? -15.108 -4.733 -1.679 1.00 62.72 97 GLY A O 1
ATOM 797 N N . ASN A 1 98 ? -13.950 -3.640 -3.267 1.00 72.31 98 ASN A N 1
ATOM 798 C CA . ASN A 1 98 ? -12.976 -4.706 -3.512 1.00 72.31 98 ASN A CA 1
ATOM 799 C C . ASN A 1 98 ? -11.594 -4.471 -2.881 1.00 72.31 98 ASN A C 1
ATOM 801 O O . ASN A 1 98 ? -10.896 -5.454 -2.645 1.00 72.31 98 ASN A O 1
ATOM 805 N N . GLY A 1 99 ? -11.214 -3.229 -2.562 1.00 85.12 99 GLY A N 1
ATOM 806 C CA . GLY A 1 99 ? -9.932 -2.922 -1.910 1.00 85.12 99 GLY A CA 1
ATOM 807 C C . GLY A 1 99 ? -10.029 -2.927 -0.382 1.00 85.12 99 GLY A C 1
ATOM 808 O O . GLY A 1 99 ? -11.128 -2.866 0.171 1.00 85.12 99 GLY A O 1
ATOM 809 N N . PHE A 1 100 ? -8.887 -2.985 0.310 1.00 93.25 100 PHE A N 1
ATOM 810 C CA . PHE A 1 100 ? -8.831 -2.767 1.764 1.00 93.25 100 PHE A CA 1
ATOM 811 C C . PHE A 1 100 ? -8.292 -1.375 2.125 1.00 93.25 100 PHE A C 1
ATOM 813 O O . PHE A 1 100 ? -8.706 -0.800 3.130 1.00 93.25 100 PHE A O 1
ATOM 820 N N . ASP A 1 101 ? -7.439 -0.800 1.278 1.00 93.06 101 ASP A N 1
ATOM 821 C CA . ASP A 1 101 ? -6.651 0.405 1.548 1.00 93.06 101 ASP A CA 1
ATOM 822 C C . ASP A 1 101 ? -7.519 1.617 1.866 1.00 93.06 101 ASP A C 1
ATOM 824 O O . ASP A 1 101 ? -7.366 2.239 2.913 1.00 93.06 101 ASP A O 1
ATOM 828 N N . ARG A 1 102 ? -8.491 1.934 1.000 1.00 92.00 102 ARG A N 1
ATOM 829 C CA . ARG A 1 102 ? -9.368 3.104 1.184 1.00 92.00 102 ARG A CA 1
ATOM 830 C C . ARG A 1 102 ? -10.256 2.978 2.415 1.00 92.00 102 ARG A C 1
ATOM 832 O O . ARG A 1 102 ? -10.501 3.976 3.086 1.00 92.00 102 ARG A O 1
ATOM 839 N N . HIS A 1 103 ? -10.703 1.766 2.733 1.00 93.31 103 HIS A N 1
ATOM 840 C CA . HIS A 1 103 ? -11.501 1.533 3.930 1.00 93.31 103 HIS A CA 1
ATOM 841 C C . HIS A 1 103 ? -10.649 1.696 5.195 1.00 93.31 103 HIS A C 1
ATOM 843 O O . HIS A 1 103 ? -11.029 2.457 6.080 1.00 93.31 103 HIS A O 1
ATOM 849 N N . LEU A 1 104 ? -9.470 1.068 5.265 1.00 95.94 104 LEU A N 1
ATOM 850 C CA . LEU A 1 104 ? -8.554 1.227 6.401 1.00 95.94 104 LEU A CA 1
ATOM 851 C C . LEU A 1 104 ? -8.073 2.677 6.555 1.00 95.94 104 LEU A C 1
ATOM 853 O O . LEU A 1 104 ? -8.015 3.185 7.673 1.00 95.94 104 LEU A O 1
ATOM 857 N N . PHE A 1 105 ? -7.813 3.368 5.444 1.00 94.69 105 PHE A N 1
ATOM 858 C CA . PHE A 1 105 ? -7.502 4.795 5.416 1.00 94.69 105 PHE A CA 1
ATOM 859 C C . PHE A 1 105 ? -8.628 5.631 6.034 1.00 94.69 105 PHE A C 1
ATOM 861 O O . PHE A 1 105 ? -8.368 6.447 6.916 1.00 94.69 105 PHE A O 1
ATOM 868 N N . ALA A 1 106 ? -9.881 5.394 5.633 1.00 93.44 106 ALA A N 1
ATOM 869 C CA . ALA A 1 106 ? -11.034 6.092 6.196 1.00 93.44 106 ALA A CA 1
ATOM 870 C C . ALA A 1 106 ? -11.173 5.846 7.707 1.00 93.44 106 ALA A C 1
ATOM 872 O O . ALA A 1 106 ? -11.370 6.795 8.462 1.00 93.44 106 ALA A O 1
ATOM 873 N N . LEU A 1 107 ? -10.997 4.602 8.168 1.00 95.31 107 LEU A N 1
ATOM 874 C CA . LEU A 1 107 ? -11.038 4.264 9.596 1.00 95.31 107 LEU A CA 1
ATOM 875 C C . LEU A 1 107 ? -9.914 4.951 10.387 1.00 95.31 107 LEU A C 1
ATOM 877 O O . LEU A 1 107 ? -10.162 5.475 11.473 1.00 95.31 107 LEU A O 1
ATOM 881 N N . LYS A 1 108 ? -8.693 4.994 9.837 1.00 96.62 108 LYS A N 1
ATOM 882 C CA . LYS A 1 108 ? -7.552 5.699 10.439 1.00 96.62 108 LYS A CA 1
ATOM 883 C C . LYS A 1 108 ? -7.828 7.197 10.560 1.00 96.62 108 LYS A C 1
ATOM 885 O O . LYS A 1 108 ? -7.628 7.776 11.624 1.00 96.62 108 LYS A O 1
ATOM 890 N N . HIS A 1 109 ? -8.317 7.821 9.489 1.00 95.00 109 HIS A N 1
ATOM 891 C CA . HIS A 1 109 ? -8.669 9.241 9.494 1.00 95.00 109 HIS A CA 1
ATOM 892 C C . HIS A 1 109 ? -9.812 9.559 10.453 1.00 95.00 109 HIS A C 1
ATOM 894 O O . HIS A 1 109 ? -9.767 10.588 11.125 1.00 95.00 109 HIS A O 1
ATOM 900 N N . LEU A 1 110 ? -10.799 8.670 10.564 1.00 94.62 110 LEU A N 1
ATOM 901 C CA . LEU A 1 110 ? -11.887 8.829 11.517 1.00 94.62 110 LEU A CA 1
ATOM 902 C C . LEU A 1 110 ? -11.360 8.819 12.957 1.00 94.62 110 LEU A C 1
ATOM 904 O O . LEU A 1 110 ? -11.664 9.747 13.702 1.00 94.62 110 LEU A O 1
ATOM 908 N N . ALA A 1 111 ? -10.492 7.865 13.315 1.00 95.69 111 ALA A N 1
ATOM 909 C CA . ALA A 1 111 ? -9.858 7.820 14.637 1.00 95.69 111 ALA A CA 1
ATOM 910 C C . ALA A 1 111 ? -9.101 9.122 14.964 1.00 95.69 111 ALA A C 1
ATOM 912 O O . ALA A 1 111 ? -9.284 9.695 16.039 1.00 95.69 111 ALA A O 1
ATOM 913 N N . VAL A 1 112 ? -8.327 9.647 14.003 1.00 95.69 112 VAL A N 1
ATOM 914 C CA . VAL A 1 112 ? -7.628 10.938 14.144 1.00 95.69 112 VAL A CA 1
ATOM 915 C C . VAL A 1 112 ? -8.616 12.089 14.331 1.00 95.69 112 VAL A C 1
ATOM 917 O O . VAL A 1 112 ? -8.430 12.918 15.217 1.00 95.69 112 VAL A O 1
ATOM 920 N N . SER A 1 113 ? -9.690 12.137 13.540 1.00 94.25 113 SER A N 1
ATOM 921 C CA . SER A 1 113 ? -10.685 13.217 13.611 1.00 94.25 113 SER A CA 1
ATOM 922 C C . SER A 1 113 ? -11.442 13.272 14.943 1.00 94.25 113 SER A C 1
ATOM 924 O O . SER A 1 113 ? -11.991 14.313 15.300 1.00 94.25 113 SER A O 1
ATOM 926 N N . ARG A 1 114 ? -11.473 12.158 15.684 1.00 90.81 114 ARG A N 1
ATOM 927 C CA . ARG A 1 114 ? -12.075 12.060 17.018 1.00 90.81 114 ARG A CA 1
ATOM 928 C C . ARG A 1 114 ? -11.101 12.357 18.152 1.00 90.81 114 ARG A C 1
ATOM 930 O O . ARG A 1 114 ? -11.526 12.397 19.302 1.00 90.81 114 ARG A O 1
ATOM 937 N N . GLY A 1 115 ? -9.822 12.585 17.844 1.00 92.06 115 GLY A N 1
ATOM 938 C CA . GLY A 1 115 ? -8.784 12.789 18.854 1.00 92.06 115 GLY A CA 1
ATOM 939 C C . GLY A 1 115 ? -8.561 11.557 19.734 1.00 92.06 115 GLY A C 1
ATOM 940 O O . GLY A 1 115 ? -8.103 11.683 20.867 1.00 92.06 115 GLY A O 1
ATOM 941 N N . GLU A 1 116 ? -8.922 10.372 19.242 1.00 89.19 116 GLU A N 1
ATOM 942 C CA . GLU A 1 116 ? -8.749 9.127 19.979 1.00 89.19 116 GLU A CA 1
ATOM 943 C C . GLU A 1 116 ? -7.302 8.627 19.875 1.00 89.19 116 GLU A C 1
ATOM 945 O O . GLU A 1 116 ? -6.623 8.894 18.876 1.00 89.19 116 GLU A O 1
ATOM 950 N N . PRO A 1 117 ? -6.818 7.850 20.862 1.00 93.81 117 PRO A N 1
ATOM 951 C CA . PRO A 1 117 ? -5.565 7.123 20.718 1.00 93.81 117 PRO A CA 1
ATOM 952 C C . PRO A 1 117 ? -5.588 6.251 19.458 1.00 93.81 117 PRO A C 1
ATOM 954 O O . PRO A 1 117 ? -6.559 5.533 19.207 1.00 93.81 117 PRO A O 1
ATOM 957 N N . MET A 1 118 ? -4.514 6.312 18.669 1.00 96.69 118 MET A N 1
ATOM 958 C CA . MET A 1 118 ? -4.396 5.532 17.439 1.00 96.69 118 MET A CA 1
ATOM 959 C C . MET A 1 118 ? -4.469 4.030 17.762 1.00 96.69 118 MET A C 1
ATOM 961 O O . MET A 1 118 ? -3.657 3.560 18.558 1.00 96.69 118 MET A O 1
ATOM 965 N N . PRO A 1 119 ? -5.390 3.263 17.150 1.00 97.31 119 PRO A N 1
ATOM 966 C CA . PRO A 1 119 ? -5.439 1.818 17.342 1.00 97.31 119 PRO A CA 1
ATOM 967 C C . PRO A 1 119 ? -4.119 1.134 16.967 1.00 97.31 119 PRO A C 1
ATOM 969 O O . PRO A 1 119 ? -3.566 1.421 15.903 1.00 97.31 119 PRO A O 1
ATOM 972 N N . ASP A 1 120 ? -3.684 0.160 17.774 1.00 97.44 120 ASP A N 1
ATOM 973 C CA . ASP A 1 120 ? -2.439 -0.605 17.572 1.00 97.44 120 ASP A CA 1
ATOM 974 C C . ASP A 1 120 ? -2.307 -1.189 16.160 1.00 97.44 120 ASP A C 1
ATOM 976 O O . ASP A 1 120 ? -1.213 -1.270 15.612 1.00 97.44 120 ASP A O 1
ATOM 980 N N . PHE A 1 121 ? -3.431 -1.530 15.526 1.00 98.25 121 PHE A N 1
ATOM 981 C CA . PHE A 1 121 ? -3.479 -1.979 14.135 1.00 98.25 121 PHE A CA 1
ATOM 982 C C . PHE A 1 121 ? -2.786 -1.025 13.156 1.00 98.25 121 PHE A C 1
ATOM 984 O O . PHE A 1 121 ? -2.065 -1.476 12.274 1.00 98.25 121 PHE A O 1
ATOM 991 N N . PHE A 1 122 ? -2.975 0.287 13.310 1.00 98.00 122 PHE A N 1
ATOM 992 C CA . PHE A 1 122 ? -2.357 1.287 12.435 1.00 98.00 122 PHE A CA 1
ATOM 993 C C . PHE A 1 122 ? -0.921 1.639 12.842 1.00 98.00 122 PHE A C 1
ATOM 995 O O . PHE A 1 122 ? -0.234 2.333 12.090 1.00 98.00 122 PHE A O 1
ATOM 1002 N N . LEU A 1 123 ? -0.494 1.194 14.027 1.00 97.12 123 LEU A N 1
ATOM 1003 C CA . LEU A 1 123 ? 0.870 1.325 14.534 1.00 97.12 123 LEU A CA 1
ATOM 1004 C C . LEU A 1 123 ? 1.725 0.091 14.210 1.00 97.12 123 LEU A C 1
ATOM 1006 O O . LEU A 1 123 ? 2.949 0.195 14.236 1.00 97.12 123 LEU A O 1
ATOM 1010 N N . ASP A 1 124 ? 1.098 -1.043 13.875 1.00 97.75 124 ASP A N 1
ATOM 1011 C CA . ASP A 1 124 ? 1.771 -2.287 13.500 1.00 97.75 124 ASP A CA 1
ATOM 1012 C C . ASP A 1 124 ? 2.764 -2.063 12.352 1.00 97.75 124 ASP A C 1
ATOM 1014 O O . ASP A 1 124 ? 2.469 -1.391 11.357 1.00 97.75 124 ASP A O 1
ATOM 1018 N N . THR A 1 125 ? 3.949 -2.661 12.463 1.00 96.94 125 THR A N 1
ATOM 1019 C CA . THR A 1 125 ? 5.016 -2.493 11.466 1.00 96.94 125 THR A CA 1
ATOM 1020 C C . THR A 1 125 ? 4.605 -3.052 10.108 1.00 96.94 125 THR A C 1
ATOM 1022 O O . THR A 1 125 ? 4.968 -2.486 9.079 1.00 96.94 125 THR A O 1
ATOM 1025 N N . ALA A 1 126 ? 3.778 -4.101 10.082 1.00 97.19 126 ALA A N 1
ATOM 1026 C CA . ALA A 1 126 ? 3.216 -4.634 8.847 1.00 97.19 126 ALA A CA 1
ATOM 1027 C C . ALA A 1 126 ? 2.286 -3.632 8.145 1.00 97.19 126 ALA A C 1
ATOM 1029 O O . ALA A 1 126 ? 2.321 -3.517 6.917 1.00 97.19 126 ALA A O 1
ATOM 1030 N N . TYR A 1 127 ? 1.491 -2.868 8.906 1.00 97.75 127 TYR A N 1
ATOM 1031 C CA . TYR A 1 127 ? 0.641 -1.820 8.340 1.00 97.75 127 TYR A CA 1
ATOM 1032 C C . TYR A 1 127 ? 1.491 -0.699 7.735 1.00 97.75 127 TYR A C 1
ATOM 1034 O O . TYR A 1 127 ? 1.190 -0.212 6.649 1.00 97.75 127 TYR A O 1
ATOM 1042 N N . GLN A 1 128 ? 2.578 -0.305 8.400 1.00 95.62 128 GLN A N 1
ATOM 1043 C CA . GLN A 1 128 ? 3.506 0.693 7.860 1.00 95.62 128 GLN A CA 1
ATOM 1044 C C . GLN A 1 128 ? 4.180 0.186 6.576 1.00 95.62 128 GLN A C 1
ATOM 1046 O O . GLN A 1 128 ? 4.164 0.886 5.568 1.00 95.62 128 GLN A O 1
ATOM 1051 N N . LYS A 1 129 ? 4.677 -1.059 6.584 1.00 94.88 129 LYS A N 1
ATOM 1052 C CA . LYS A 1 129 ? 5.374 -1.683 5.450 1.00 94.88 129 LYS A CA 1
ATOM 1053 C C . LYS A 1 129 ? 4.499 -1.776 4.200 1.00 94.88 129 LYS A C 1
ATOM 1055 O O . LYS A 1 129 ? 4.946 -1.396 3.128 1.00 94.88 129 LYS A O 1
ATOM 1060 N N . ILE A 1 130 ? 3.248 -2.227 4.324 1.00 95.19 130 ILE A N 1
ATOM 1061 C CA . ILE A 1 130 ? 2.356 -2.355 3.156 1.00 95.19 130 ILE A CA 1
ATOM 1062 C C . ILE A 1 130 ? 1.924 -0.998 2.578 1.00 95.19 130 ILE A C 1
ATOM 1064 O O . ILE A 1 130 ? 1.533 -0.925 1.421 1.00 95.19 130 ILE A O 1
ATOM 1068 N N . ASN A 1 131 ? 2.001 0.081 3.366 1.00 95.19 131 ASN A N 1
ATOM 1069 C CA . ASN A 1 131 ? 1.729 1.442 2.896 1.00 95.19 131 ASN A CA 1
ATOM 1070 C C . ASN A 1 131 ? 2.995 2.163 2.383 1.00 95.19 131 ASN A C 1
ATOM 1072 O O . ASN A 1 131 ? 2.893 3.287 1.890 1.00 95.19 131 ASN A O 1
ATOM 1076 N N . HIS A 1 132 ? 4.170 1.531 2.475 1.00 95.62 132 HIS A N 1
ATOM 1077 C CA . HIS A 1 132 ? 5.442 2.041 1.962 1.00 95.62 132 HIS A CA 1
ATOM 1078 C C . HIS A 1 132 ? 5.685 1.508 0.544 1.00 95.62 132 HIS A C 1
ATOM 1080 O O . HIS A 1 132 ? 6.312 0.470 0.334 1.00 95.62 132 HIS A O 1
ATOM 1086 N N . ASN A 1 133 ? 5.113 2.194 -0.447 1.00 94.44 133 ASN A N 1
ATOM 1087 C CA . ASN A 1 133 ? 5.099 1.742 -1.840 1.00 94.44 133 ASN A CA 1
ATOM 1088 C C . ASN A 1 133 ? 6.428 2.046 -2.552 1.00 94.44 133 ASN A C 1
ATOM 1090 O O . ASN A 1 133 ? 6.549 3.073 -3.218 1.00 94.44 133 ASN A O 1
ATOM 1094 N N . ILE A 1 134 ? 7.399 1.133 -2.432 1.00 95.75 134 ILE A N 1
ATOM 1095 C CA . ILE A 1 134 ? 8.703 1.221 -3.118 1.00 95.75 134 ILE A CA 1
ATOM 1096 C C . ILE A 1 134 ? 8.522 1.250 -4.636 1.00 95.75 134 ILE A C 1
ATOM 1098 O O . ILE A 1 134 ? 9.162 2.044 -5.304 1.00 95.75 134 ILE A O 1
ATOM 1102 N N . ILE A 1 135 ? 7.635 0.425 -5.195 1.00 93.19 135 ILE A N 1
ATOM 1103 C CA . ILE A 1 135 ? 7.326 0.444 -6.629 1.00 93.19 135 ILE A CA 1
ATOM 1104 C C . ILE A 1 135 ? 5.935 1.041 -6.811 1.00 93.19 135 ILE A C 1
ATOM 1106 O O . ILE A 1 135 ? 4.923 0.375 -6.591 1.00 93.19 135 ILE A O 1
ATOM 1110 N N . SER A 1 136 ? 5.880 2.306 -7.220 1.00 95.00 136 SER A N 1
ATOM 1111 C CA . SER A 1 136 ? 4.632 2.960 -7.594 1.00 95.00 136 SER A CA 1
ATOM 1112 C C . SER A 1 136 ? 4.506 2.957 -9.110 1.00 95.00 136 SER A C 1
ATOM 1114 O O . SER A 1 136 ? 5.406 3.421 -9.807 1.00 95.00 136 SER A O 1
ATOM 1116 N N . THR A 1 137 ? 3.402 2.423 -9.637 1.00 94.88 137 THR A N 1
ATOM 1117 C CA . THR A 1 137 ? 3.198 2.279 -11.085 1.00 94.88 137 THR A CA 1
ATOM 1118 C C . THR A 1 137 ? 1.893 2.925 -11.532 1.00 94.88 137 THR A C 1
ATOM 1120 O O . THR A 1 137 ? 0.902 2.941 -10.800 1.00 94.88 137 THR A O 1
ATOM 1123 N N . SER A 1 138 ? 1.887 3.466 -12.747 1.00 91.31 138 SER A N 1
ATOM 1124 C CA . SER A 1 138 ? 0.680 3.964 -13.401 1.00 91.31 138 SER A CA 1
ATOM 1125 C C . SER A 1 138 ? 0.790 3.785 -14.909 1.00 91.31 138 SER A C 1
ATOM 1127 O O . SER A 1 138 ? 1.868 3.932 -15.485 1.00 91.31 138 SER A O 1
ATOM 1129 N N . THR A 1 139 ? -0.337 3.487 -15.550 1.00 88.62 139 THR A N 1
ATOM 1130 C CA . THR A 1 139 ? -0.422 3.404 -17.007 1.00 88.62 139 THR A CA 1
ATOM 1131 C C . THR A 1 139 ? -1.314 4.498 -17.557 1.00 88.62 139 THR A C 1
ATOM 1133 O O . THR A 1 139 ? -2.305 4.894 -16.940 1.00 88.62 139 THR A O 1
ATOM 1136 N N . LEU A 1 140 ? -0.950 4.988 -18.736 1.00 80.12 140 LEU A N 1
ATOM 1137 C CA . LEU A 1 140 ? -1.725 5.968 -19.472 1.00 80.12 140 LEU A CA 1
ATOM 1138 C C . LEU A 1 140 ? -1.706 5.584 -20.946 1.00 80.12 140 LEU A C 1
ATOM 1140 O O . LEU A 1 140 ? -0.716 5.799 -21.638 1.00 80.12 140 LEU A O 1
ATOM 1144 N N . GLN A 1 141 ? -2.807 5.004 -21.414 1.00 76.06 141 GLN A N 1
ATOM 1145 C CA . GLN A 1 141 ? -2.993 4.642 -22.815 1.00 76.06 141 GLN A CA 1
ATOM 1146 C C . GLN A 1 141 ? -3.865 5.699 -23.485 1.00 76.06 141 GLN A C 1
ATOM 1148 O O . GLN A 1 141 ? -5.061 5.814 -23.212 1.00 76.06 141 GLN A O 1
ATOM 1153 N N . SER A 1 142 ? -3.251 6.515 -24.338 1.00 80.88 142 SER A N 1
ATOM 1154 C CA . SER A 1 142 ? -3.957 7.493 -25.159 1.00 80.88 142 SER A CA 1
ATOM 1155 C C . SER A 1 142 ? -3.146 7.792 -26.416 1.00 80.88 142 SER A C 1
ATOM 1157 O O . SER A 1 142 ? -1.964 8.105 -26.291 1.00 80.88 142 SER A O 1
ATOM 1159 N N . PRO A 1 143 ? -3.765 7.820 -27.611 1.00 77.31 143 PRO A N 1
ATOM 1160 C CA . PRO A 1 143 ? -3.090 8.254 -28.837 1.00 77.31 143 PRO A CA 1
ATOM 1161 C C . PRO A 1 143 ? -2.533 9.685 -28.764 1.00 77.31 143 PRO A C 1
ATOM 1163 O O . PRO A 1 143 ? -1.710 10.070 -29.586 1.00 77.31 143 PRO A O 1
ATOM 1166 N N . ALA A 1 144 ? -3.003 10.489 -27.804 1.00 84.38 144 ALA A N 1
ATOM 1167 C CA . ALA A 1 144 ? -2.551 11.860 -27.589 1.00 84.38 144 ALA A CA 1
ATOM 1168 C C . ALA A 1 144 ? -1.354 11.975 -26.627 1.00 84.38 144 ALA A C 1
ATOM 1170 O O . ALA A 1 144 ? -0.868 13.082 -26.401 1.00 84.38 144 ALA A O 1
ATOM 1171 N N . VAL A 1 145 ? -0.905 10.872 -26.019 1.00 78.88 145 VAL A N 1
ATOM 1172 C CA . VAL A 1 145 ? 0.148 10.880 -24.999 1.00 78.88 145 VAL A CA 1
ATOM 1173 C C . VAL A 1 145 ? 1.257 9.918 -25.398 1.00 78.88 145 VAL A C 1
ATOM 1175 O O . VAL A 1 145 ? 1.064 8.710 -25.411 1.00 78.88 145 VAL A O 1
ATOM 1178 N N . ASN A 1 146 ? 2.441 10.465 -25.675 1.00 71.50 146 ASN A N 1
ATOM 1179 C CA . ASN A 1 146 ? 3.612 9.660 -26.032 1.00 71.50 146 ASN A CA 1
ATOM 1180 C C . ASN A 1 146 ? 4.318 9.067 -24.806 1.00 71.50 146 ASN A C 1
ATOM 1182 O O . ASN A 1 146 ? 4.842 7.960 -24.874 1.00 71.50 146 ASN A O 1
ATOM 1186 N N . LEU A 1 147 ? 4.369 9.814 -23.699 1.00 75.31 147 LEU A N 1
ATOM 1187 C CA . LEU A 1 147 ? 5.025 9.395 -22.464 1.00 75.31 147 LEU A CA 1
ATOM 1188 C C . LEU A 1 147 ? 4.420 10.143 -21.274 1.00 75.31 147 LEU A C 1
ATOM 1190 O O . LEU A 1 147 ? 4.106 11.329 -21.372 1.00 75.31 147 LEU A O 1
ATOM 1194 N N . GLY A 1 148 ? 4.280 9.450 -20.149 1.00 84.50 148 GLY A N 1
ATOM 1195 C CA . GLY A 1 148 ? 3.911 10.027 -18.861 1.00 84.50 148 GLY A CA 1
ATOM 1196 C C . GLY A 1 148 ? 4.919 9.609 -17.798 1.00 84.50 148 GLY A C 1
ATOM 1197 O O . GLY A 1 148 ? 5.604 8.599 -17.943 1.00 84.50 148 GLY A O 1
ATOM 1198 N N . GLY A 1 149 ? 5.037 10.392 -16.735 1.00 86.88 149 GLY A N 1
ATOM 1199 C CA . GLY A 1 149 ? 5.925 10.087 -15.621 1.00 86.88 149 GLY A CA 1
ATOM 1200 C C . GLY A 1 149 ? 5.499 10.831 -14.370 1.00 86.88 149 GLY A C 1
ATOM 1201 O O . GLY A 1 149 ? 4.839 11.867 -14.439 1.00 86.88 149 GLY A O 1
ATOM 1202 N N . PHE A 1 150 ? 5.867 10.277 -13.228 1.00 94.06 150 PHE A N 1
ATOM 1203 C CA . PHE A 1 150 ? 5.675 10.873 -11.915 1.00 94.06 150 PHE A CA 1
ATOM 1204 C C . PHE A 1 150 ? 6.849 10.451 -11.034 1.00 94.06 150 PHE A C 1
ATOM 1206 O O . PHE A 1 150 ? 7.449 9.408 -11.289 1.00 94.06 150 PHE A O 1
ATOM 1213 N N . GLY A 1 151 ? 7.190 11.279 -10.046 1.00 95.19 151 GLY A N 1
ATOM 1214 C CA . GLY A 1 151 ? 8.268 10.988 -9.100 1.00 95.19 151 GLY A CA 1
ATOM 1215 C C . GLY A 1 151 ? 7.927 9.831 -8.149 1.00 95.19 151 GLY A C 1
ATOM 1216 O O . GLY A 1 151 ? 6.750 9.484 -8.010 1.00 95.19 151 GLY A O 1
ATOM 1217 N N . PRO A 1 152 ? 8.917 9.262 -7.446 1.00 95.88 152 PRO A N 1
ATOM 1218 C CA . PRO A 1 152 ? 8.674 8.279 -6.394 1.00 95.88 152 PRO A CA 1
ATOM 1219 C C . PRO A 1 152 ? 7.756 8.814 -5.291 1.00 95.88 152 PRO A C 1
ATOM 1221 O O . PRO A 1 152 ? 7.771 10.001 -4.967 1.00 95.88 152 PRO A O 1
ATOM 1224 N N . VAL A 1 153 ? 6.981 7.924 -4.666 1.00 95.94 153 VAL A N 1
ATOM 1225 C CA . VAL A 1 153 ? 6.095 8.271 -3.533 1.00 95.94 153 VAL A CA 1
ATOM 1226 C C . VAL A 1 153 ? 6.759 8.084 -2.164 1.00 95.94 153 VAL A C 1
ATOM 1228 O O . VAL A 1 153 ? 6.184 8.458 -1.144 1.00 95.94 153 VAL A O 1
ATOM 1231 N N . VAL A 1 154 ? 7.965 7.513 -2.151 1.00 96.19 154 VAL A N 1
ATOM 1232 C CA . VAL A 1 154 ? 8.843 7.327 -0.989 1.00 96.19 154 VAL A CA 1
ATOM 1233 C C . VAL A 1 154 ? 10.290 7.615 -1.404 1.00 96.19 154 VAL A C 1
ATOM 1235 O O . VAL A 1 154 ? 10.618 7.547 -2.588 1.00 96.19 154 VAL A O 1
ATOM 1238 N N . SER A 1 155 ? 11.152 7.974 -0.452 1.00 96.00 155 SER A N 1
ATOM 1239 C CA . SER A 1 155 ? 12.531 8.416 -0.727 1.00 96.00 155 SER A CA 1
ATOM 1240 C C . SER A 1 155 ? 13.430 7.332 -1.328 1.00 96.00 155 SER A C 1
ATOM 1242 O O . SER A 1 155 ? 14.378 7.647 -2.032 1.00 96.00 155 SER A O 1
ATOM 1244 N N . ASP A 1 156 ? 13.129 6.072 -1.038 1.00 96.38 156 ASP A N 1
ATOM 1245 C CA . ASP A 1 156 ? 13.837 4.859 -1.454 1.00 96.38 156 ASP A CA 1
ATOM 1246 C C . ASP A 1 156 ? 13.069 4.081 -2.539 1.00 96.38 156 ASP A C 1
ATOM 1248 O O . ASP A 1 156 ? 13.199 2.864 -2.654 1.00 96.38 156 ASP A O 1
ATOM 1252 N N . GLY A 1 157 ? 12.203 4.765 -3.292 1.00 96.50 157 GLY A N 1
ATOM 1253 C CA . GLY A 1 157 ? 11.286 4.139 -4.241 1.00 96.50 157 GLY A CA 1
ATOM 1254 C C . GLY A 1 157 ? 11.462 4.577 -5.690 1.00 96.50 157 GLY A C 1
ATOM 1255 O O . GLY A 1 157 ? 12.255 5.453 -6.024 1.00 96.50 157 GLY A O 1
ATOM 1256 N N . PHE A 1 158 ? 10.617 3.996 -6.535 1.00 97.44 158 PHE A N 1
ATOM 1257 C CA . PHE A 1 158 ? 10.540 4.199 -7.971 1.00 97.44 158 PHE A CA 1
ATOM 1258 C C . PHE A 1 158 ? 9.135 4.661 -8.371 1.00 97.44 158 PHE A C 1
ATOM 1260 O O . PHE A 1 158 ? 8.126 4.099 -7.929 1.00 97.44 158 PHE A O 1
ATOM 1267 N N . GLY A 1 159 ? 9.067 5.674 -9.234 1.00 96.88 159 GLY A N 1
ATOM 1268 C CA . GLY A 1 159 ? 7.845 6.088 -9.924 1.00 96.88 159 GLY A CA 1
ATOM 1269 C C . GLY A 1 159 ? 7.887 5.618 -11.372 1.00 96.88 159 GLY A C 1
ATOM 1270 O O . GLY A 1 159 ? 8.737 6.071 -12.133 1.00 96.88 159 GLY A O 1
ATOM 1271 N N . ILE A 1 160 ? 6.997 4.702 -11.753 1.00 95.00 160 ILE A N 1
ATOM 1272 C CA . ILE A 1 160 ? 7.041 4.012 -13.046 1.00 95.00 160 ILE A CA 1
ATOM 1273 C C . ILE A 1 160 ? 5.775 4.313 -13.849 1.00 95.00 160 ILE A C 1
ATOM 1275 O O . ILE A 1 160 ? 4.693 3.781 -13.585 1.00 95.00 160 ILE A O 1
ATOM 1279 N N . GLY A 1 161 ? 5.917 5.160 -14.864 1.00 93.75 161 GLY A N 1
ATOM 1280 C CA . GLY A 1 161 ? 4.922 5.327 -15.917 1.00 93.75 161 GLY A CA 1
ATOM 1281 C C . GLY A 1 161 ? 5.173 4.324 -17.036 1.00 93.75 161 GLY A C 1
ATOM 1282 O O . GLY A 1 161 ? 6.291 4.252 -17.534 1.00 93.75 161 GLY A O 1
ATOM 1283 N N . TYR A 1 162 ? 4.163 3.566 -17.464 1.00 91.19 162 TYR A N 1
ATOM 1284 C CA . TYR A 1 162 ? 4.328 2.631 -18.582 1.00 91.19 162 TYR A CA 1
ATOM 1285 C C . TYR A 1 162 ? 3.196 2.706 -19.606 1.00 91.19 162 TYR A C 1
ATOM 1287 O O . TYR A 1 162 ? 2.042 3.020 -19.291 1.00 91.19 162 TYR A O 1
ATOM 1295 N N . HIS A 1 163 ? 3.545 2.388 -20.848 1.00 89.00 163 HIS A N 1
ATOM 1296 C CA . HIS A 1 163 ? 2.646 2.355 -21.990 1.00 89.00 163 HIS A CA 1
ATOM 1297 C C . HIS A 1 163 ? 2.827 1.040 -22.743 1.00 89.00 163 HIS A C 1
ATOM 1299 O O . HIS A 1 163 ? 3.944 0.675 -23.102 1.00 89.00 163 HIS A O 1
ATOM 1305 N N . VAL A 1 164 ? 1.722 0.339 -22.985 1.00 87.69 164 VAL A N 1
ATOM 1306 C CA . VAL A 1 164 ? 1.699 -0.875 -23.803 1.00 87.69 164 VAL A CA 1
ATOM 1307 C C . VAL A 1 164 ? 0.911 -0.559 -25.063 1.00 87.69 164 VAL A C 1
ATOM 1309 O O . VAL A 1 164 ? -0.251 -0.153 -24.981 1.00 87.69 164 VAL A O 1
ATOM 1312 N N . SER A 1 165 ? 1.568 -0.719 -26.204 1.00 84.75 165 SER A N 1
ATOM 1313 C CA . SER A 1 165 ? 1.001 -0.573 -27.541 1.00 84.75 165 SER A CA 1
ATOM 1314 C C . SER A 1 165 ? 1.014 -1.926 -28.255 1.00 84.75 165 SER A C 1
ATOM 1316 O O . SER A 1 165 ? 1.582 -2.891 -27.747 1.00 84.75 165 SER A O 1
ATOM 1318 N N . ASP A 1 166 ? 0.432 -1.993 -29.451 1.00 86.31 166 ASP A N 1
ATOM 1319 C CA . ASP A 1 166 ? 0.328 -3.236 -30.227 1.00 86.31 166 ASP A CA 1
ATOM 1320 C C . ASP A 1 166 ? 1.704 -3.832 -30.576 1.00 86.31 166 ASP A C 1
ATOM 1322 O O . ASP A 1 166 ? 1.865 -5.048 -30.616 1.00 86.31 166 ASP A O 1
ATOM 1326 N N . ASN A 1 167 ? 2.706 -2.970 -30.797 1.00 88.62 167 ASN A N 1
ATOM 1327 C CA . ASN A 1 167 ? 4.019 -3.372 -31.319 1.00 88.62 167 ASN A CA 1
ATOM 1328 C C . ASN A 1 167 ? 5.198 -3.037 -30.391 1.00 88.62 167 ASN A C 1
ATOM 1330 O O . ASN A 1 167 ? 6.340 -3.312 -30.750 1.00 88.62 167 ASN A O 1
ATOM 1334 N N . TRP A 1 168 ? 4.968 -2.376 -29.253 1.00 86.12 168 TRP A N 1
ATOM 1335 C CA . TRP A 1 168 ? 6.042 -1.988 -28.332 1.00 86.12 168 TRP A CA 1
ATOM 1336 C C . TRP A 1 168 ? 5.520 -1.711 -26.921 1.00 86.12 168 TRP A C 1
ATOM 1338 O O . TRP A 1 168 ? 4.358 -1.345 -26.725 1.00 86.12 168 TRP A O 1
ATOM 1348 N N . LEU A 1 169 ? 6.418 -1.832 -25.946 1.00 87.88 169 LEU A N 1
ATOM 1349 C CA . LEU A 1 169 ? 6.212 -1.422 -24.562 1.00 87.88 169 LEU A CA 1
ATOM 1350 C C . LEU 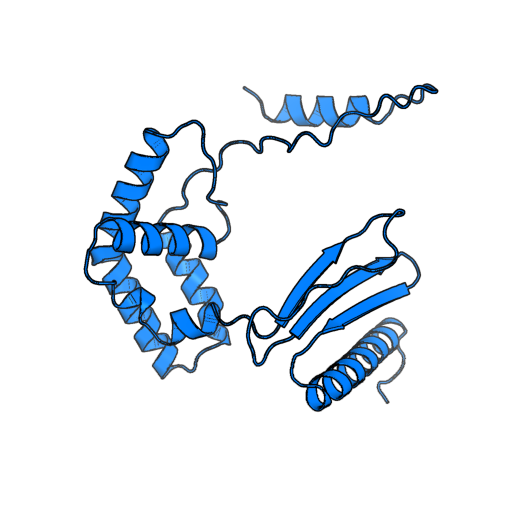A 1 169 ? 7.221 -0.328 -24.217 1.00 87.88 169 LEU A C 1
ATOM 1352 O O . LEU A 1 169 ? 8.404 -0.447 -24.522 1.00 87.88 169 LEU A O 1
ATOM 1356 N N . GLY A 1 170 ? 6.746 0.743 -23.589 1.00 87.12 170 GLY A N 1
ATOM 1357 C CA . GLY A 1 170 ? 7.577 1.825 -23.076 1.00 87.12 170 GLY A CA 1
ATOM 1358 C C . GLY A 1 170 ? 7.455 1.967 -21.575 1.00 87.12 170 GLY A C 1
ATOM 1359 O O . GLY A 1 170 ? 6.364 1.839 -21.019 1.00 87.12 170 GLY A O 1
ATOM 1360 N N . CYS A 1 171 ? 8.570 2.301 -20.936 1.00 90.62 171 CYS A N 1
ATOM 1361 C CA . CYS A 1 171 ? 8.648 2.574 -19.511 1.00 90.62 171 CYS A CA 1
ATOM 1362 C C . CYS A 1 171 ? 9.405 3.886 -19.278 1.00 90.62 171 CYS A C 1
ATOM 1364 O O . CYS A 1 171 ? 10.442 4.132 -19.890 1.00 90.62 171 CYS A O 1
ATOM 1366 N N . ASN A 1 172 ? 8.880 4.718 -18.387 1.00 92.88 172 ASN A N 1
ATOM 1367 C CA . ASN A 1 172 ? 9.536 5.890 -17.836 1.00 92.88 172 ASN A CA 1
ATOM 1368 C C . ASN A 1 172 ? 9.619 5.714 -16.321 1.00 92.88 172 ASN A C 1
ATOM 1370 O O . ASN A 1 172 ? 8.607 5.836 -15.624 1.00 92.88 172 ASN A O 1
ATOM 1374 N N . ALA A 1 173 ? 10.813 5.395 -15.830 1.00 94.62 173 ALA A N 1
ATOM 1375 C CA . ALA A 1 173 ? 11.073 5.207 -14.413 1.00 94.62 173 ALA A CA 1
ATOM 1376 C C . ALA A 1 173 ? 11.817 6.416 -13.841 1.00 94.62 173 ALA A C 1
ATOM 1378 O O . ALA A 1 173 ? 12.746 6.944 -14.450 1.00 94.62 173 ALA A O 1
ATOM 1379 N N . THR A 1 174 ? 11.414 6.835 -12.649 1.00 96.19 174 THR A N 1
ATOM 1380 C CA . THR A 1 174 ? 12.079 7.874 -11.866 1.00 96.19 174 THR A CA 1
ATOM 1381 C C . THR A 1 174 ? 12.465 7.318 -10.502 1.00 96.19 174 THR A C 1
ATOM 1383 O O . THR A 1 174 ? 11.789 6.433 -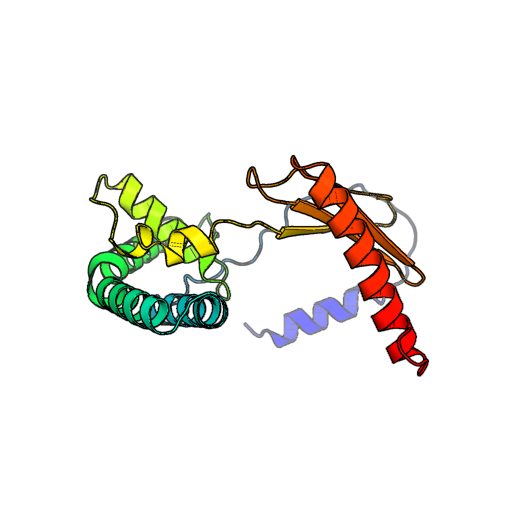9.978 1.00 96.19 174 THR A O 1
ATOM 1386 N N . SER A 1 175 ? 13.543 7.840 -9.928 1.00 97.12 175 SER A N 1
ATOM 1387 C CA . SER A 1 175 ? 14.035 7.506 -8.591 1.00 97.12 175 SER A CA 1
ATOM 1388 C C . SER A 1 175 ? 14.769 8.713 -8.012 1.00 97.12 175 SER A C 1
ATOM 1390 O O . SER A 1 175 ? 15.221 9.574 -8.765 1.00 97.12 175 SER A O 1
ATOM 1392 N N . TYR A 1 176 ? 14.901 8.769 -6.688 1.00 95.88 176 TYR A N 1
ATOM 1393 C CA . TYR A 1 176 ? 15.891 9.636 -6.033 1.00 95.88 176 TYR A CA 1
ATOM 1394 C C . TYR A 1 176 ? 17.258 8.944 -5.877 1.00 95.88 176 TYR A C 1
ATOM 1396 O O . TYR A 1 176 ? 18.208 9.562 -5.404 1.00 95.88 176 TYR A O 1
ATOM 1404 N N . LEU A 1 177 ? 17.335 7.665 -6.254 1.00 93.94 177 LEU A N 1
ATOM 1405 C CA . LEU A 1 177 ? 18.504 6.798 -6.187 1.00 93.94 177 LEU A CA 1
ATOM 1406 C C . LEU A 1 177 ? 18.991 6.504 -7.616 1.00 93.94 177 LEU A C 1
ATOM 1408 O O . LEU A 1 177 ? 18.395 5.682 -8.317 1.00 93.94 177 LEU A O 1
ATOM 1412 N N . ASP A 1 178 ? 20.018 7.227 -8.069 1.00 90.62 178 ASP A N 1
ATOM 1413 C CA . ASP A 1 178 ? 20.457 7.196 -9.472 1.00 90.62 178 ASP A CA 1
ATOM 1414 C C . ASP A 1 178 ? 21.064 5.843 -9.881 1.00 90.62 178 ASP A C 1
ATOM 1416 O O . ASP A 1 178 ? 20.756 5.336 -10.961 1.00 90.62 178 ASP A O 1
ATOM 1420 N N . GLU A 1 179 ? 21.900 5.236 -9.033 1.00 92.31 179 GLU A N 1
ATOM 1421 C CA . GLU A 1 179 ? 22.578 3.967 -9.340 1.00 92.31 179 GLU A CA 1
ATOM 1422 C C . GLU A 1 179 ? 21.575 2.805 -9.430 1.00 92.31 179 GLU A C 1
ATOM 1424 O O . GLU A 1 179 ? 21.553 2.057 -10.411 1.00 92.31 179 GLU A O 1
ATOM 1429 N N . GLU A 1 180 ? 20.674 2.699 -8.455 1.00 95.44 180 GLU A N 1
ATOM 1430 C CA . GLU A 1 180 ? 19.630 1.678 -8.404 1.00 95.44 180 GLU A CA 1
ATOM 1431 C C . GLU A 1 180 ? 18.608 1.837 -9.532 1.00 95.44 180 GLU A C 1
ATOM 1433 O O . GLU A 1 180 ? 18.065 0.842 -10.008 1.00 95.44 180 GLU A O 1
ATOM 1438 N N . LEU A 1 181 ? 18.352 3.065 -9.996 1.00 94.62 181 LEU A N 1
ATOM 1439 C CA . LEU A 1 181 ? 17.485 3.305 -11.150 1.00 94.62 181 LEU A CA 1
ATOM 1440 C C . LEU A 1 181 ? 18.067 2.716 -12.433 1.00 94.62 181 LEU A C 1
ATOM 1442 O O . LEU A 1 181 ? 17.333 2.087 -13.196 1.00 94.62 181 LEU A O 1
ATOM 1446 N N . GLN A 1 182 ? 19.367 2.902 -12.671 1.00 94.69 182 GLN A N 1
ATOM 1447 C CA . GLN A 1 182 ? 20.022 2.324 -13.847 1.00 94.69 182 GLN A CA 1
ATOM 1448 C C . GLN A 1 182 ? 19.983 0.797 -13.797 1.00 94.69 182 GLN A C 1
ATOM 1450 O O . GLN A 1 182 ? 19.628 0.147 -14.781 1.00 94.69 182 GLN A O 1
ATOM 1455 N N . GLU A 1 183 ? 20.277 0.226 -12.631 1.00 95.88 183 GLU A N 1
ATOM 1456 C CA . GLU A 1 183 ? 20.235 -1.219 -12.431 1.00 95.88 183 GLU A CA 1
ATOM 1457 C C . GLU A 1 183 ? 18.814 -1.789 -12.573 1.00 95.88 183 GLU A C 1
ATOM 1459 O O . GLU A 1 183 ? 18.619 -2.838 -13.190 1.00 95.88 183 GLU A O 1
ATOM 1464 N N . PHE A 1 184 ? 17.805 -1.074 -12.070 1.00 95.06 184 PHE A N 1
ATOM 1465 C CA . PHE A 1 184 ? 16.400 -1.435 -12.229 1.00 95.06 184 PHE A CA 1
ATOM 1466 C C . PHE A 1 184 ? 15.980 -1.451 -13.703 1.00 95.06 184 PHE A C 1
ATOM 1468 O O . PHE A 1 184 ? 15.375 -2.423 -14.154 1.00 95.06 184 PHE A O 1
ATOM 1475 N N . LEU A 1 185 ? 16.318 -0.406 -14.466 1.00 94.62 185 LEU A N 1
ATOM 1476 C CA . LEU A 1 185 ? 16.005 -0.321 -15.897 1.00 94.62 185 LEU A CA 1
ATOM 1477 C C . LEU A 1 185 ? 16.683 -1.438 -16.693 1.00 94.62 185 LEU A C 1
ATOM 1479 O O . LEU A 1 185 ? 16.042 -2.064 -17.537 1.00 94.62 185 LEU A O 1
ATOM 1483 N N . ARG A 1 186 ? 17.943 -1.738 -16.370 1.00 95.19 186 ARG A N 1
ATOM 1484 C CA . ARG A 1 186 ? 18.689 -2.851 -16.957 1.00 95.19 186 ARG A CA 1
ATOM 1485 C C . ARG A 1 186 ? 18.000 -4.191 -16.676 1.00 95.19 186 ARG A C 1
ATOM 1487 O O . ARG A 1 186 ? 17.757 -4.969 -17.594 1.00 95.19 186 ARG A O 1
ATOM 1494 N N . CYS A 1 187 ? 17.648 -4.459 -15.418 1.00 95.69 187 CYS A N 1
ATOM 1495 C CA . CYS A 1 187 ? 16.928 -5.677 -15.040 1.00 95.69 187 CYS A CA 1
ATOM 1496 C C . CYS A 1 187 ? 15.552 -5.776 -15.714 1.00 95.69 187 CYS A C 1
ATOM 1498 O O . CYS A 1 187 ? 15.139 -6.870 -16.103 1.00 95.69 187 CYS A O 1
ATOM 1500 N N . LEU A 1 188 ? 14.847 -4.651 -15.862 1.00 93.62 188 LEU A N 1
ATOM 1501 C CA . LEU A 1 188 ? 13.552 -4.592 -16.535 1.00 93.62 188 LEU A CA 1
ATOM 1502 C C . LEU A 1 188 ? 13.677 -4.970 -18.015 1.00 93.62 188 LEU A C 1
ATOM 1504 O O . LEU A 1 188 ? 12.884 -5.771 -18.501 1.00 93.62 188 LEU A O 1
ATOM 1508 N N . GLU A 1 189 ? 14.678 -4.432 -18.710 1.00 93.19 189 GLU A N 1
ATOM 1509 C CA . GLU A 1 189 ? 14.965 -4.777 -20.103 1.00 93.19 189 GLU A CA 1
ATOM 1510 C C . GLU A 1 189 ? 15.294 -6.267 -20.260 1.00 93.19 189 GLU A C 1
ATOM 1512 O O . GLU A 1 189 ? 14.676 -6.940 -21.085 1.00 93.19 189 GLU A O 1
ATOM 1517 N N . TYR A 1 190 ? 16.191 -6.811 -19.428 1.00 94.69 190 TYR A N 1
ATOM 1518 C CA . TYR A 1 190 ? 16.509 -8.245 -19.448 1.00 94.69 190 TYR A CA 1
ATOM 1519 C C . TYR A 1 190 ? 15.279 -9.116 -19.203 1.00 94.69 190 TYR A C 1
ATOM 1521 O O . TYR A 1 190 ? 15.005 -10.021 -19.983 1.00 94.69 190 TYR A O 1
ATOM 1529 N N . SER A 1 191 ? 14.492 -8.798 -18.174 1.00 94.62 191 SER A N 1
ATOM 1530 C CA . SER A 1 191 ? 13.298 -9.577 -17.831 1.00 94.62 191 SER A CA 1
ATOM 1531 C C . SER A 1 191 ? 12.266 -9.570 -18.959 1.00 94.62 191 SER A C 1
ATOM 1533 O O . SER A 1 191 ? 11.608 -10.578 -19.203 1.00 94.62 191 SER A O 1
ATOM 1535 N N . LEU A 1 192 ? 12.102 -8.438 -19.653 1.00 92.31 192 LEU A N 1
ATOM 1536 C CA . LEU A 1 192 ? 11.212 -8.359 -20.807 1.00 92.31 192 LEU A CA 1
ATOM 1537 C C . LEU A 1 192 ? 11.743 -9.207 -21.963 1.00 92.31 192 LEU A C 1
ATOM 1539 O O . LEU A 1 192 ? 10.974 -9.986 -22.518 1.00 92.31 192 LEU A O 1
ATOM 1543 N N . ASN A 1 193 ? 13.033 -9.114 -22.286 1.00 92.81 193 ASN A N 1
ATOM 1544 C CA . ASN A 1 193 ? 13.638 -9.932 -23.339 1.00 92.81 193 ASN A CA 1
ATOM 1545 C C . ASN A 1 193 ? 13.504 -11.435 -23.048 1.00 92.81 193 ASN A C 1
ATOM 1547 O O . ASN A 1 193 ? 13.069 -12.171 -23.929 1.00 92.81 193 ASN A O 1
ATOM 1551 N N . ASP A 1 194 ? 13.739 -11.870 -21.808 1.00 95.25 194 ASP A N 1
ATOM 1552 C CA . ASP A 1 194 ? 13.540 -13.263 -21.383 1.00 95.25 194 ASP A CA 1
ATOM 1553 C C . ASP A 1 194 ? 12.087 -13.722 -21.580 1.00 95.25 194 ASP A C 1
ATOM 1555 O O . ASP A 1 194 ? 11.825 -14.825 -22.064 1.00 95.25 194 ASP A O 1
ATOM 1559 N N . ILE A 1 195 ? 11.116 -12.867 -21.233 1.00 93.56 195 ILE A N 1
ATOM 1560 C CA . ILE A 1 195 ? 9.693 -13.151 -21.459 1.00 93.56 195 ILE A CA 1
ATOM 1561 C C . ILE A 1 195 ? 9.412 -13.306 -22.960 1.00 93.56 195 ILE A C 1
ATOM 1563 O O . ILE A 1 195 ? 8.722 -14.250 -23.347 1.00 93.56 195 ILE A O 1
ATOM 1567 N N . PHE A 1 196 ? 9.943 -12.420 -23.808 1.00 92.44 196 PHE A N 1
ATOM 1568 C CA . PHE A 1 196 ? 9.792 -12.520 -25.264 1.00 92.44 196 PHE A CA 1
ATOM 1569 C C . PHE A 1 196 ? 10.431 -13.798 -25.818 1.00 92.44 196 PHE A C 1
ATOM 1571 O O . PHE A 1 196 ? 9.803 -14.494 -26.614 1.00 92.44 196 PHE A O 1
ATOM 1578 N N . ASP A 1 197 ? 11.628 -14.153 -25.357 1.00 95.00 197 ASP A N 1
ATOM 1579 C CA . ASP A 1 197 ? 12.324 -15.373 -25.762 1.00 95.00 197 ASP A CA 1
ATOM 1580 C C . ASP A 1 197 ? 11.510 -16.624 -25.428 1.00 95.00 197 ASP A C 1
ATOM 1582 O O . ASP A 1 197 ? 11.281 -17.459 -26.306 1.00 95.00 197 ASP A O 1
ATOM 1586 N N . ILE A 1 198 ? 10.981 -16.716 -24.205 1.00 95.81 198 ILE A N 1
ATOM 1587 C CA . ILE A 1 198 ? 10.111 -17.825 -23.790 1.00 95.81 198 ILE A CA 1
ATOM 1588 C C . ILE A 1 198 ? 8.861 -17.904 -24.673 1.00 95.81 198 ILE A C 1
ATOM 1590 O O . ILE A 1 198 ? 8.483 -18.995 -25.108 1.00 95.81 198 ILE A O 1
ATOM 1594 N N . LEU A 1 199 ? 8.210 -16.768 -24.942 1.00 94.12 199 LEU A N 1
ATOM 1595 C CA . LEU A 1 199 ? 6.996 -16.719 -25.763 1.00 94.12 199 LEU A CA 1
ATOM 1596 C C . LEU A 1 199 ? 7.257 -17.121 -27.222 1.00 94.12 199 LEU A C 1
ATOM 1598 O O . LEU A 1 199 ? 6.375 -17.695 -27.861 1.00 94.12 199 LEU A O 1
ATOM 1602 N N . GLU A 1 200 ? 8.463 -16.877 -27.732 1.00 95.38 200 GLU A N 1
ATOM 1603 C CA . GLU A 1 200 ? 8.901 -17.292 -29.069 1.00 95.38 200 GLU A CA 1
ATOM 1604 C C . GLU A 1 200 ? 9.509 -18.708 -29.104 1.00 95.38 200 GLU A C 1
ATOM 1606 O O . GLU A 1 200 ? 9.882 -19.202 -30.170 1.00 95.38 200 GLU A O 1
ATOM 1611 N N . GLY A 1 201 ? 9.596 -19.393 -27.958 1.00 94.25 201 GLY A N 1
ATOM 1612 C CA . GLY A 1 201 ? 10.193 -20.726 -27.841 1.00 94.25 201 GLY A CA 1
ATOM 1613 C C . GLY A 1 201 ? 11.720 -20.738 -27.967 1.00 94.25 201 GLY A C 1
ATOM 1614 O O . GLY A 1 201 ? 12.305 -21.793 -28.230 1.00 94.25 201 GLY A O 1
ATOM 1615 N N . ARG A 1 202 ? 12.371 -19.582 -27.796 1.00 95.00 202 ARG A N 1
ATOM 1616 C CA . ARG A 1 202 ? 13.829 -19.462 -27.718 1.00 95.00 202 ARG A CA 1
ATOM 1617 C C . ARG A 1 202 ? 14.324 -19.873 -26.322 1.00 95.00 202 ARG A C 1
ATOM 1619 O O . ARG A 1 202 ? 13.610 -19.696 -25.335 1.00 95.00 202 ARG A O 1
ATOM 1626 N N . PRO A 1 203 ? 15.531 -20.455 -26.214 1.00 90.00 203 PRO A N 1
ATOM 1627 C CA . PRO A 1 203 ? 16.154 -20.696 -24.918 1.00 90.00 203 PRO A CA 1
ATOM 1628 C C . PRO A 1 203 ? 16.554 -19.368 -24.262 1.00 90.00 203 PRO A C 1
ATOM 1630 O O . PRO A 1 203 ? 16.974 -18.449 -24.959 1.00 90.00 203 PRO A O 1
ATOM 1633 N N . LEU A 1 204 ? 16.467 -19.304 -22.931 1.00 86.81 204 LEU A N 1
ATOM 1634 C CA . LEU A 1 204 ? 17.019 -18.196 -22.146 1.00 86.81 204 LEU A CA 1
ATOM 1635 C C . LEU A 1 204 ? 18.549 -18.162 -22.300 1.00 86.81 204 LEU A C 1
ATOM 1637 O O . LEU A 1 204 ? 19.177 -19.229 -22.308 1.00 86.81 204 LEU A O 1
ATOM 1641 N N . MET A 1 205 ? 19.124 -16.964 -22.445 1.00 64.31 205 MET A N 1
ATOM 1642 C CA . MET A 1 205 ? 20.580 -16.758 -22.505 1.00 64.31 205 MET A C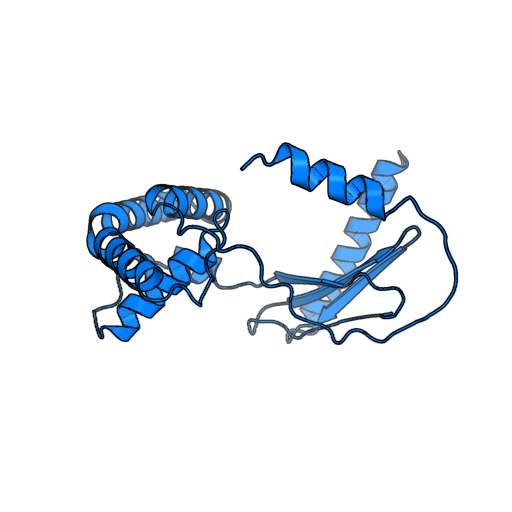A 1
ATOM 1643 C C . MET A 1 205 ? 21.249 -16.824 -21.132 1.00 64.31 205 MET A C 1
ATOM 1645 O O . MET A 1 205 ? 20.613 -16.447 -20.125 1.00 64.31 205 MET A O 1
#

Radius of gyration: 22.78 Å; chains: 1; bounding box: 58×40×60 Å